Protein AF-B9RR71-F1 (afdb_monomer_lite)

Foldseek 3Di:
DDFDFDQDFDDDPPDGQRQRFTFPWDFDDPDPDTDTDGAETERDEPLVVVVPPDPVSVVVLVVSVVVVVVVVPVHAYEYEPDLCRDPPHWYEYEDCACLVPDINDPPHDYAYEENQQWAFAFVPDDDTHDDPVSSLQRCLSNVDHHDYVVLAQAAQDDDPGDDPRTGDRARQSNHVAGNVGDDDDDDDDDDDDDHDPDPPAWD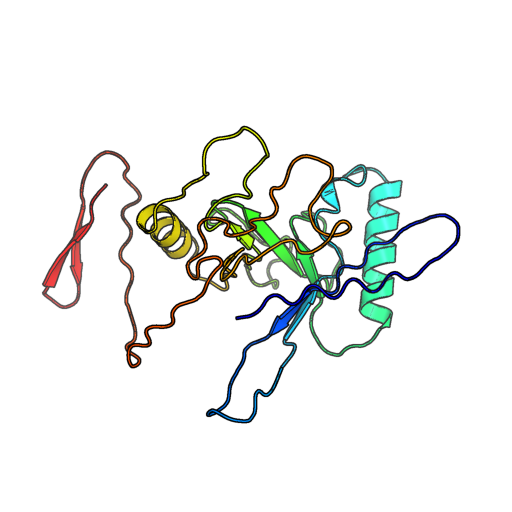WDADPNDIDIHGD

InterPro domains:
  IPR001944 Glycoside hydrolase, family 35 [PR00742] (111-126)
  IPR001944 Glycoside hydrolase, family 35 [PR00742] (165-181)
  IPR001944 Glycoside hydrolase, family 35 [PTHR23421] (55-214)
  IPR017853 Glycoside hydrolase superfamily [SSF51445] (52-180)
  IPR031330 Glycoside hydrolase 35, catalytic domain [PF01301] (56-183)

Organism: Ricinus communis (NCBI:txid3988)

Sequence (216 aa):
MLLEHMCSGMHTNHLVVNMILVAISILSGSSRQFNLKVYMLFFALDLMLVPNGTTAGKAYLDWCSDMAESLDIGVPWIICQQRDAPQPMINTCYGWYCDQFTPNTANSPKKWTENWTGWFKSWGDKDPHRTAEGVAFAVARFFQFQNCYMYHGGTNFGRTAGGPYSTTTSHDYDAPLDEHVTIHATEKESSCFFGNINETSDAVIEFRGAKYKIPA

Structure (mmCIF, N/CA/C/O backbone):
data_AF-B9RR71-F1
#
_entry.id   AF-B9RR71-F1
#
loop_
_atom_site.group_PDB
_atom_site.id
_atom_site.type_symbol
_atom_site.label_atom_id
_atom_site.label_alt_id
_atom_site.label_comp_id
_atom_site.label_asym_id
_atom_site.label_entity_id
_atom_site.label_seq_id
_atom_site.pdbx_PDB_ins_code
_atom_site.Cartn_x
_atom_site.Cartn_y
_atom_site.Cartn_z
_atom_site.occupancy
_atom_site.B_iso_or_equiv
_atom_site.auth_seq_id
_atom_site.auth_comp_id
_atom_site.auth_asym_id
_atom_site.auth_atom_id
_atom_site.pdbx_PDB_model_num
ATOM 1 N N . MET A 1 1 ? -7.475 -10.824 2.900 1.00 35.06 1 MET A N 1
ATOM 2 C CA . MET A 1 1 ? -6.460 -10.726 1.830 1.00 35.06 1 MET A CA 1
ATOM 3 C C . MET A 1 1 ? -5.131 -10.706 2.554 1.00 35.06 1 MET A C 1
ATOM 5 O O . MET A 1 1 ? -5.021 -9.938 3.498 1.00 35.06 1 MET A O 1
ATOM 9 N N . LEU A 1 2 ? -4.224 -11.629 2.247 1.00 28.53 2 LEU A N 1
ATOM 10 C CA . LEU A 1 2 ? -2.932 -11.732 2.930 1.00 28.53 2 LEU A CA 1
ATOM 11 C C . LEU A 1 2 ? -1.856 -11.218 1.979 1.00 28.53 2 LEU A C 1
ATOM 13 O O . LEU A 1 2 ? -1.801 -11.645 0.826 1.00 28.53 2 LEU A O 1
ATOM 17 N N . LEU A 1 3 ? -1.062 -10.274 2.474 1.00 32.22 3 LEU A N 1
ATOM 18 C CA . LEU A 1 3 ? 0.170 -9.833 1.847 1.00 32.22 3 LEU A CA 1
ATOM 19 C C . LEU A 1 3 ? 1.268 -10.768 2.365 1.00 32.22 3 LEU A C 1
ATOM 21 O O . LEU A 1 3 ? 1.693 -10.643 3.509 1.00 32.22 3 LEU A O 1
ATOM 25 N N . GLU A 1 4 ? 1.674 -11.754 1.572 1.00 26.83 4 GLU A N 1
ATOM 26 C CA . GLU A 1 4 ? 2.836 -12.574 1.922 1.00 26.83 4 GLU A CA 1
ATOM 27 C C . GLU A 1 4 ? 4.087 -11.915 1.333 1.00 26.83 4 GLU A C 1
ATOM 29 O O . GLU A 1 4 ? 4.236 -11.810 0.114 1.00 26.83 4 GLU A O 1
ATOM 34 N N . HIS A 1 5 ? 4.975 -11.435 2.206 1.00 31.69 5 HIS A N 1
ATOM 35 C CA . HIS A 1 5 ? 6.305 -10.975 1.821 1.00 31.69 5 HIS A CA 1
ATOM 36 C C . HIS A 1 5 ? 7.190 -12.192 1.524 1.00 31.69 5 HIS A C 1
ATOM 38 O O . HIS A 1 5 ? 7.751 -12.791 2.441 1.00 31.69 5 HIS A O 1
ATOM 44 N N . MET A 1 6 ? 7.355 -12.552 0.251 1.00 24.14 6 MET A N 1
ATOM 45 C CA . MET A 1 6 ? 8.429 -13.456 -0.159 1.00 24.14 6 MET A CA 1
ATOM 46 C C . MET A 1 6 ? 9.638 -12.624 -0.599 1.00 24.14 6 MET A C 1
ATOM 48 O O . MET A 1 6 ? 9.721 -12.156 -1.732 1.00 24.14 6 MET A O 1
ATOM 52 N N . CYS A 1 7 ? 10.598 -12.422 0.306 1.00 25.30 7 CYS A N 1
ATOM 53 C CA . CYS A 1 7 ? 11.926 -11.941 -0.075 1.00 25.30 7 CYS A CA 1
ATOM 54 C C . CYS A 1 7 ? 12.719 -13.111 -0.672 1.00 25.30 7 CYS A C 1
ATOM 56 O O . CYS A 1 7 ? 13.308 -13.895 0.071 1.00 25.30 7 CYS A O 1
ATOM 58 N N . SER A 1 8 ? 12.763 -13.242 -2.001 1.00 25.25 8 SER A N 1
ATOM 59 C CA . SER A 1 8 ? 13.776 -14.079 -2.654 1.00 25.25 8 SER A CA 1
ATOM 60 C C . SER A 1 8 ? 14.952 -13.199 -3.069 1.00 25.25 8 SER A C 1
ATOM 62 O O . SER A 1 8 ? 14.865 -12.444 -4.035 1.00 25.25 8 SER A O 1
ATOM 64 N N . GLY A 1 9 ? 16.059 -13.274 -2.332 1.00 23.75 9 GLY A N 1
ATOM 65 C CA . GLY A 1 9 ? 17.297 -12.609 -2.729 1.00 23.75 9 GLY A CA 1
ATOM 66 C C . GLY A 1 9 ? 17.958 -13.352 -3.890 1.00 23.75 9 GLY A C 1
ATOM 67 O O . GLY A 1 9 ? 18.439 -14.468 -3.708 1.00 23.75 9 GLY A O 1
ATOM 68 N N . MET A 1 10 ? 18.024 -12.739 -5.074 1.00 24.88 10 MET A N 1
ATOM 69 C CA . MET A 1 10 ? 18.980 -13.144 -6.109 1.00 24.88 10 MET A CA 1
ATOM 70 C C . MET A 1 10 ? 20.265 -12.335 -5.922 1.00 24.88 10 MET A C 1
ATOM 72 O O . MET A 1 10 ? 20.305 -11.131 -6.162 1.00 24.88 10 MET A O 1
ATOM 76 N N . HIS A 1 11 ? 21.329 -12.999 -5.470 1.00 24.66 11 HIS A N 1
ATOM 77 C CA . HIS A 1 11 ? 22.644 -12.381 -5.338 1.00 24.66 11 HIS A CA 1
ATOM 78 C C . HIS A 1 11 ? 23.341 -12.315 -6.702 1.00 24.66 11 HIS A C 1
ATOM 80 O O . HIS A 1 11 ? 23.722 -13.341 -7.260 1.00 24.66 11 HIS A O 1
ATOM 86 N N . THR A 1 12 ? 23.575 -11.104 -7.212 1.00 28.17 12 THR A N 1
ATOM 87 C CA . THR A 1 12 ? 24.625 -10.849 -8.208 1.00 28.17 12 THR A CA 1
ATOM 88 C C . THR A 1 12 ? 25.557 -9.758 -7.682 1.00 28.17 12 THR A C 1
ATOM 90 O O . THR A 1 12 ? 25.137 -8.861 -6.953 1.00 28.17 12 THR A O 1
ATOM 93 N N . ASN A 1 13 ? 26.851 -9.886 -7.985 1.00 29.42 13 ASN A N 1
ATOM 94 C CA . ASN A 1 13 ? 27.972 -9.353 -7.197 1.00 29.42 13 ASN A CA 1
ATOM 95 C C . ASN A 1 13 ? 28.039 -7.830 -6.962 1.00 29.42 13 ASN A C 1
ATOM 97 O O . ASN A 1 13 ? 28.932 -7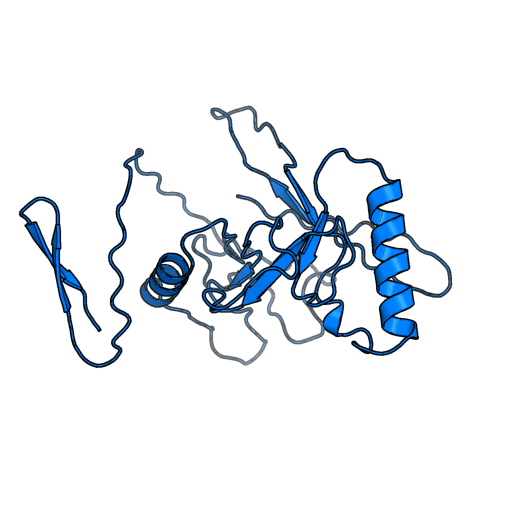.408 -6.236 1.00 29.42 13 ASN A O 1
ATOM 101 N N . HIS A 1 14 ? 27.135 -7.003 -7.495 1.00 26.92 14 HIS A N 1
ATOM 102 C CA . HIS A 1 14 ? 27.185 -5.547 -7.290 1.00 26.92 14 HIS A CA 1
ATOM 103 C C . HIS A 1 14 ? 25.824 -4.841 -7.155 1.00 26.92 14 HIS A C 1
ATOM 105 O O . HIS A 1 14 ? 25.800 -3.615 -7.083 1.00 26.92 14 HIS A O 1
ATOM 111 N N . LEU A 1 15 ? 24.701 -5.565 -7.063 1.00 28.12 15 LEU A N 1
ATOM 112 C CA . LEU A 1 15 ? 23.383 -4.957 -6.855 1.00 28.12 15 LEU A CA 1
ATOM 113 C C . LEU A 1 15 ? 22.492 -5.903 -6.040 1.00 28.12 15 LEU A C 1
ATOM 115 O O . LEU A 1 15 ? 22.192 -7.012 -6.479 1.00 28.12 15 LEU A O 1
ATOM 119 N N . VAL A 1 16 ? 22.056 -5.477 -4.852 1.00 30.88 16 VAL A N 1
ATOM 120 C CA . VAL A 1 16 ? 20.964 -6.161 -4.146 1.00 30.88 16 VAL A CA 1
ATOM 121 C C . VAL A 1 16 ? 19.667 -5.654 -4.763 1.00 30.88 16 VAL A C 1
ATOM 123 O O . VAL A 1 16 ? 19.124 -4.637 -4.337 1.00 30.88 16 VAL A O 1
ATOM 126 N N . VAL A 1 17 ? 19.180 -6.339 -5.797 1.00 33.06 17 VAL A N 1
ATOM 127 C CA . VAL A 1 17 ? 17.782 -6.192 -6.207 1.00 33.06 17 VAL A CA 1
ATOM 128 C C . VAL A 1 17 ? 16.971 -6.941 -5.157 1.00 33.06 17 VAL A C 1
ATOM 130 O O . VAL A 1 17 ? 16.833 -8.162 -5.219 1.00 33.06 17 VAL A O 1
ATOM 133 N N . ASN A 1 18 ? 16.483 -6.223 -4.144 1.00 33.19 18 ASN A N 1
ATOM 134 C CA . ASN A 1 18 ? 15.443 -6.750 -3.265 1.00 33.19 18 ASN A CA 1
ATOM 135 C C . ASN A 1 18 ? 14.154 -6.818 -4.085 1.00 33.19 18 ASN A C 1
ATOM 137 O O . ASN A 1 18 ? 13.324 -5.913 -4.050 1.00 33.19 18 ASN A O 1
ATOM 141 N N . MET A 1 19 ? 14.026 -7.883 -4.870 1.00 35.50 19 MET A N 1
ATOM 142 C CA . MET A 1 19 ? 12.783 -8.236 -5.526 1.00 35.50 19 MET A CA 1
ATOM 143 C C . MET A 1 19 ? 11.868 -8.774 -4.426 1.00 35.50 19 MET A C 1
ATOM 145 O O . MET A 1 19 ? 11.943 -9.938 -4.030 1.00 35.50 19 MET A O 1
ATOM 149 N N . ILE A 1 20 ? 11.087 -7.876 -3.825 1.00 40.19 20 ILE A N 1
ATOM 150 C CA . ILE A 1 20 ? 10.073 -8.268 -2.853 1.00 40.19 20 ILE A CA 1
ATOM 151 C C . ILE A 1 20 ? 8.906 -8.791 -3.679 1.00 40.19 20 ILE A C 1
ATOM 153 O O . ILE A 1 20 ? 8.089 -8.017 -4.180 1.00 40.19 20 ILE A O 1
ATOM 157 N N . LEU A 1 21 ? 8.852 -10.111 -3.842 1.00 39.09 21 LEU A N 1
ATOM 158 C CA . LEU A 1 21 ? 7.741 -10.761 -4.507 1.00 39.09 21 LEU A CA 1
ATOM 159 C C . LEU A 1 21 ? 6.560 -10.744 -3.541 1.00 39.09 21 LEU A C 1
ATOM 161 O O . LEU A 1 21 ? 6.395 -11.620 -2.693 1.00 39.09 21 LEU A O 1
ATOM 165 N N . VAL A 1 22 ? 5.758 -9.693 -3.642 1.00 49.72 22 VAL A N 1
ATOM 166 C CA . VAL A 1 22 ? 4.507 -9.594 -2.907 1.00 49.72 22 VAL A CA 1
ATOM 167 C C . VAL A 1 22 ? 3.396 -10.112 -3.810 1.00 49.72 22 VAL A C 1
ATOM 169 O O . VAL A 1 22 ? 3.121 -9.545 -4.868 1.00 49.72 22 VAL A O 1
ATOM 172 N N . ALA A 1 23 ? 2.772 -11.218 -3.415 1.00 50.12 23 ALA A N 1
ATOM 173 C CA . ALA A 1 23 ? 1.634 -11.776 -4.130 1.00 50.12 23 ALA A CA 1
ATOM 174 C C . ALA A 1 23 ? 0.334 -11.210 -3.556 1.00 50.12 23 ALA A C 1
ATOM 176 O O . ALA A 1 23 ? 0.019 -11.416 -2.383 1.00 50.12 23 ALA A O 1
ATOM 177 N N . ILE A 1 24 ? -0.470 -10.549 -4.390 1.00 55.12 24 ILE A N 1
ATOM 178 C CA . ILE A 1 24 ? -1.849 -10.225 -4.009 1.00 55.12 24 ILE A CA 1
ATOM 179 C C . ILE A 1 24 ? -2.683 -11.486 -4.210 1.00 55.12 24 ILE A C 1
ATOM 181 O O . ILE A 1 24 ? -2.978 -11.877 -5.346 1.00 55.12 24 ILE A O 1
ATOM 185 N N . SER A 1 25 ? -3.063 -12.106 -3.092 1.00 50.22 25 SER A N 1
ATOM 186 C CA . SER A 1 25 ? -3.798 -13.367 -3.086 1.00 50.22 25 SER A CA 1
ATOM 187 C C . SER A 1 25 ? -5.163 -13.245 -2.413 1.00 50.22 25 SER A C 1
ATOM 189 O O . SER A 1 25 ? -5.310 -12.680 -1.324 1.00 50.22 25 SER A O 1
ATOM 191 N N . ILE A 1 26 ? -6.186 -13.815 -3.053 1.00 52.75 26 ILE A N 1
ATOM 192 C CA . ILE A 1 26 ? -7.522 -13.957 -2.463 1.00 52.75 26 ILE A CA 1
ATOM 193 C C . ILE A 1 26 ? -7.657 -15.384 -1.948 1.00 52.75 26 ILE A C 1
ATOM 195 O O . ILE A 1 26 ? -7.650 -16.338 -2.724 1.00 52.75 26 ILE A O 1
ATOM 199 N N . LEU A 1 27 ? -7.820 -15.520 -0.634 1.00 47.66 27 LEU A N 1
ATOM 200 C CA . LEU A 1 27 ? -8.179 -16.792 -0.023 1.00 47.66 27 LEU A CA 1
ATOM 201 C C . LEU A 1 27 ? -9.658 -17.074 -0.298 1.00 47.66 27 LEU A C 1
ATOM 203 O O . LEU A 1 27 ? -10.531 -16.290 0.075 1.00 47.66 27 LEU A O 1
ATOM 207 N N . SER A 1 28 ? -9.939 -18.201 -0.947 1.00 43.25 28 SER A N 1
ATOM 208 C CA . SER A 1 28 ? -11.295 -18.728 -1.108 1.00 43.25 28 SER A CA 1
ATOM 209 C C . SER A 1 28 ? -11.307 -20.224 -0.786 1.00 43.25 28 SER A C 1
ATOM 211 O O . SER A 1 28 ? -10.442 -20.969 -1.251 1.00 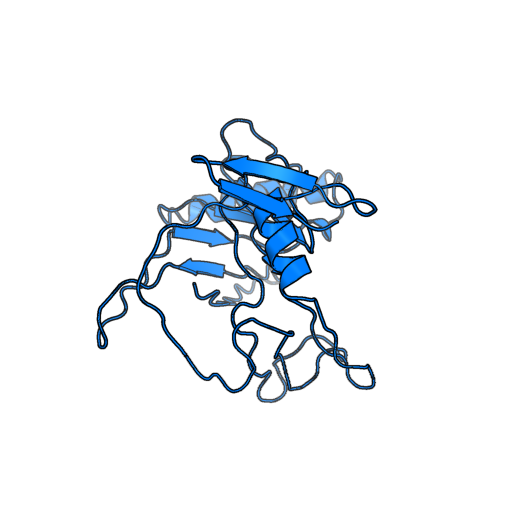43.25 28 SER A O 1
ATOM 213 N N . GLY A 1 29 ? -12.255 -20.656 0.049 1.00 43.12 29 GLY A N 1
ATOM 214 C CA . GLY A 1 29 ? -12.391 -22.054 0.469 1.00 43.12 29 GLY A CA 1
ATOM 215 C C . GLY A 1 29 ? -13.115 -22.216 1.808 1.00 43.12 29 GLY A C 1
ATOM 216 O O . GLY A 1 29 ? -13.154 -21.293 2.620 1.00 43.12 29 GLY A O 1
ATOM 217 N N . SER A 1 30 ? -13.712 -23.389 2.033 1.00 46.84 30 SER A N 1
ATOM 218 C CA . SER A 1 30 ? -14.325 -23.771 3.310 1.00 46.84 30 SER A CA 1
ATOM 219 C C . SER A 1 30 ? -13.317 -24.506 4.194 1.00 46.84 30 SER A C 1
ATOM 221 O O . SER A 1 30 ? -12.739 -25.491 3.741 1.00 46.84 30 SER A O 1
ATOM 223 N N . SER A 1 31 ? -13.149 -24.010 5.426 1.00 48.56 31 SER A N 1
ATOM 224 C CA . SER A 1 31 ? -12.565 -24.558 6.674 1.00 48.56 31 SER A CA 1
ATOM 225 C C . SER A 1 31 ? -11.365 -25.531 6.687 1.00 48.56 31 SER A C 1
ATOM 227 O O . SER A 1 31 ? -10.786 -25.684 7.760 1.00 48.56 31 SER A O 1
ATOM 229 N N . ARG A 1 32 ? -10.934 -26.178 5.593 1.00 41.53 32 ARG A N 1
ATOM 230 C CA . ARG A 1 32 ? -9.792 -27.121 5.572 1.00 41.53 32 ARG A CA 1
ATOM 231 C C . ARG A 1 32 ? -8.955 -27.145 4.281 1.00 41.53 32 ARG A C 1
ATOM 233 O O . ARG A 1 32 ? -7.982 -27.888 4.229 1.00 41.53 32 ARG A O 1
ATOM 240 N N . GLN A 1 33 ? -9.279 -26.341 3.267 1.00 39.03 33 GLN A N 1
ATOM 241 C CA . GLN A 1 33 ? -8.428 -26.138 2.086 1.00 39.03 33 GLN A CA 1
ATOM 242 C C . GLN A 1 33 ? -8.433 -24.663 1.690 1.00 39.03 33 GLN A C 1
ATOM 244 O O . GLN A 1 33 ? -9.473 -24.111 1.329 1.00 39.03 33 GLN A O 1
ATOM 249 N N . PHE A 1 34 ? -7.262 -24.035 1.754 1.00 48.84 34 PHE A N 1
ATOM 250 C CA . PHE A 1 34 ? -7.041 -22.699 1.223 1.00 48.84 34 PHE A CA 1
ATOM 251 C C . PHE A 1 34 ? -6.448 -22.836 -0.176 1.00 48.84 34 PHE A C 1
ATOM 253 O O . PHE A 1 34 ? -5.332 -23.325 -0.330 1.00 48.84 34 PHE A O 1
ATOM 260 N N . ASN A 1 35 ? -7.191 -22.419 -1.200 1.00 48.47 35 ASN A N 1
ATOM 261 C CA . ASN A 1 35 ? -6.620 -22.263 -2.532 1.00 48.47 35 ASN A CA 1
ATOM 262 C C . ASN A 1 35 ? -5.991 -20.873 -2.616 1.00 48.47 35 ASN A C 1
ATOM 264 O O . ASN A 1 35 ? -6.710 -19.872 -2.675 1.00 48.47 35 ASN A O 1
ATOM 268 N N . LEU A 1 36 ? -4.659 -20.814 -2.605 1.00 56.41 36 LEU A N 1
ATOM 269 C CA . LEU A 1 36 ? -3.927 -19.588 -2.891 1.00 56.41 36 LEU A CA 1
ATOM 270 C C . LEU A 1 36 ? -3.967 -19.348 -4.402 1.00 56.41 36 LEU A C 1
ATOM 272 O O . LEU A 1 36 ? -3.503 -20.175 -5.186 1.00 56.41 36 LEU A O 1
ATOM 276 N N . LYS A 1 37 ? -4.545 -18.223 -4.817 1.00 67.94 37 LYS A N 1
ATOM 277 C CA . LYS A 1 37 ? -4.465 -17.743 -6.197 1.00 67.94 37 LYS A CA 1
ATOM 278 C C . LYS A 1 37 ? -3.704 -16.433 -6.208 1.00 67.94 37 LYS A C 1
ATOM 280 O O . LYS A 1 37 ? -4.155 -15.475 -5.586 1.00 67.94 37 LYS A O 1
ATOM 285 N N . VAL A 1 38 ? -2.588 -16.412 -6.928 1.00 70.75 38 VAL A N 1
ATOM 286 C CA . VAL A 1 38 ? -1.811 -15.202 -7.195 1.00 70.75 38 VAL A CA 1
ATOM 287 C C . VAL A 1 38 ? -2.455 -14.484 -8.373 1.00 70.75 38 VAL A C 1
ATOM 289 O O . VAL A 1 38 ? -2.637 -15.081 -9.431 1.00 70.75 38 VAL A O 1
ATOM 292 N N . TYR A 1 39 ? -2.833 -13.220 -8.183 1.00 76.88 39 TYR A N 1
ATOM 293 C CA . TYR A 1 39 ? -3.468 -12.418 -9.236 1.00 76.88 39 TYR A CA 1
ATOM 294 C C . TYR A 1 39 ? -2.537 -11.373 -9.840 1.00 76.88 39 TYR A C 1
ATOM 296 O O . TYR A 1 39 ? -2.763 -10.954 -10.971 1.00 76.88 39 TYR A O 1
ATOM 304 N N . MET A 1 40 ? -1.543 -10.919 -9.077 1.00 81.06 40 MET A N 1
ATOM 305 C CA . MET A 1 40 ? -0.567 -9.901 -9.461 1.00 81.06 40 MET A CA 1
ATOM 306 C C . MET A 1 40 ? 0.700 -10.074 -8.631 1.00 81.06 40 MET A C 1
ATOM 308 O O . MET A 1 40 ? 0.625 -10.553 -7.492 1.00 81.06 40 MET A O 1
ATOM 312 N N . LEU A 1 41 ? 1.822 -9.615 -9.177 1.00 80.75 41 LEU A N 1
ATOM 313 C CA . LEU A 1 41 ? 3.120 -9.635 -8.512 1.00 80.75 41 LEU A CA 1
ATOM 314 C C . LEU A 1 41 ? 3.721 -8.236 -8.437 1.00 80.75 41 LEU A C 1
ATOM 316 O O . LEU A 1 41 ? 3.682 -7.478 -9.406 1.00 80.75 41 LEU A O 1
ATOM 320 N N . PHE A 1 42 ? 4.294 -7.898 -7.286 1.00 74.06 42 PHE A N 1
ATOM 321 C CA . PHE A 1 42 ? 5.149 -6.723 -7.179 1.00 74.06 42 PHE A CA 1
ATOM 322 C C . PHE A 1 42 ? 6.536 -7.047 -7.700 1.00 74.06 42 PHE A C 1
ATOM 324 O O . PHE A 1 42 ? 7.144 -8.040 -7.302 1.00 74.06 42 PHE A O 1
ATOM 331 N N . PHE A 1 43 ? 7.038 -6.176 -8.566 1.00 65.44 43 PHE A N 1
ATOM 332 C CA . PHE A 1 43 ? 8.424 -6.249 -8.996 1.00 65.44 43 PHE A CA 1
ATOM 333 C C . PHE A 1 43 ? 9.358 -5.562 -7.985 1.00 65.44 43 PHE A C 1
ATOM 335 O O . PHE A 1 43 ? 10.414 -6.091 -7.641 1.00 65.44 43 PHE A O 1
ATOM 342 N N . ALA A 1 44 ? 8.959 -4.395 -7.470 1.00 62.75 44 ALA A N 1
ATOM 343 C CA . ALA A 1 44 ? 9.735 -3.637 -6.497 1.00 62.75 44 ALA A CA 1
ATOM 344 C C . ALA A 1 44 ? 8.870 -2.635 -5.721 1.00 62.75 44 ALA A C 1
ATOM 346 O O . ALA A 1 44 ? 7.841 -2.157 -6.214 1.00 62.75 44 ALA A O 1
ATOM 347 N N . LEU A 1 45 ? 9.332 -2.308 -4.515 1.00 60.97 45 LEU A N 1
ATOM 348 C CA . LEU A 1 45 ? 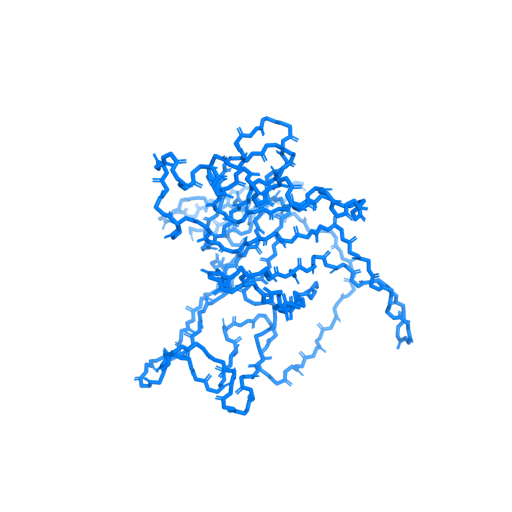8.775 -1.266 -3.662 1.00 60.97 45 LEU A CA 1
ATOM 349 C C . LEU A 1 45 ? 9.620 0.003 -3.803 1.00 60.97 45 LEU A C 1
ATOM 351 O O . LEU A 1 45 ? 10.847 -0.079 -3.783 1.00 60.97 45 LEU A O 1
ATOM 355 N N . ASP A 1 46 ? 8.972 1.156 -3.944 1.00 58.50 46 ASP A N 1
ATOM 356 C CA . ASP A 1 46 ? 9.584 2.480 -3.786 1.00 58.50 46 ASP A CA 1
ATOM 357 C C . ASP A 1 46 ? 10.874 2.716 -4.583 1.00 58.50 46 ASP A C 1
ATOM 359 O O . ASP A 1 46 ? 11.820 3.360 -4.122 1.00 58.50 46 ASP A O 1
ATOM 363 N N . LEU A 1 47 ? 10.895 2.272 -5.844 1.00 59.00 47 LEU A N 1
ATOM 364 C CA . LEU A 1 47 ? 11.980 2.596 -6.777 1.00 59.00 47 LEU A CA 1
ATOM 365 C C . LEU A 1 47 ? 12.128 4.106 -7.029 1.00 59.00 47 LEU A C 1
ATOM 367 O O . LEU A 1 47 ? 13.141 4.521 -7.583 1.00 59.00 47 LEU A O 1
ATOM 371 N N . MET A 1 48 ? 11.209 4.940 -6.524 1.00 50.53 48 MET A N 1
ATOM 372 C CA . MET A 1 48 ? 11.407 6.386 -6.398 1.00 50.53 48 MET A CA 1
ATOM 373 C C . MET A 1 48 ? 12.676 6.796 -5.633 1.00 50.53 48 MET A C 1
ATOM 375 O O . MET A 1 48 ? 13.110 7.940 -5.768 1.00 50.53 48 MET A O 1
ATOM 379 N N . LEU A 1 49 ? 13.262 5.897 -4.831 1.00 51.12 49 LEU A N 1
ATOM 380 C CA . LEU A 1 49 ? 14.540 6.112 -4.143 1.00 51.12 49 LEU A CA 1
ATOM 381 C C . LEU A 1 49 ? 15.763 5.934 -5.060 1.00 51.12 49 LEU A C 1
ATOM 383 O O . LEU A 1 49 ? 16.848 6.425 -4.740 1.00 51.12 49 LEU A O 1
ATOM 387 N N . VAL A 1 50 ? 15.609 5.271 -6.210 1.00 58.19 50 VAL A N 1
ATOM 388 C CA . VAL A 1 50 ? 16.574 5.365 -7.317 1.00 58.19 50 VAL A CA 1
ATOM 389 C C . VAL A 1 50 ? 16.485 6.797 -7.842 1.00 58.19 50 VAL A C 1
ATOM 391 O O . VAL A 1 50 ? 15.375 7.318 -7.890 1.00 58.19 50 VAL A O 1
ATOM 394 N N . PRO A 1 51 ? 17.592 7.471 -8.215 1.00 57.41 51 PRO A N 1
ATOM 395 C CA . PRO A 1 51 ? 17.565 8.857 -8.684 1.00 57.41 51 PRO A CA 1
ATOM 396 C C . PRO A 1 51 ? 16.613 9.032 -9.877 1.00 57.41 51 PRO A C 1
ATOM 398 O O . PRO A 1 51 ? 16.972 8.855 -11.048 1.00 57.41 51 PRO A O 1
ATOM 401 N N . ASN A 1 52 ? 15.370 9.354 -9.532 1.00 55.78 52 ASN A N 1
ATOM 402 C CA . ASN A 1 52 ? 14.223 9.366 -10.414 1.00 55.78 52 ASN A CA 1
ATOM 403 C C . ASN A 1 52 ? 14.404 10.494 -11.430 1.00 55.78 52 ASN A C 1
ATOM 405 O O . ASN A 1 52 ? 14.854 11.589 -11.088 1.00 55.78 52 ASN A O 1
ATOM 409 N N . GLY A 1 53 ? 14.087 10.221 -12.695 1.00 63.50 53 GLY A N 1
ATOM 410 C CA . GLY A 1 53 ? 14.266 11.188 -13.781 1.00 63.50 53 GLY A CA 1
ATOM 411 C C . GLY A 1 53 ? 15.703 11.333 -14.300 1.00 63.50 53 GLY A C 1
ATOM 412 O O . GLY A 1 53 ? 15.940 12.162 -15.177 1.00 63.50 53 GLY A O 1
ATOM 413 N N . THR A 1 54 ? 16.660 10.531 -13.817 1.00 77.38 54 THR A N 1
ATOM 414 C CA . THR A 1 54 ? 17.981 10.409 -14.458 1.00 77.38 54 THR A CA 1
ATOM 415 C C . THR A 1 54 ? 17.968 9.345 -15.554 1.00 77.38 54 THR A C 1
ATOM 417 O O . THR A 1 54 ? 17.227 8.365 -15.474 1.00 77.38 54 THR A O 1
ATOM 420 N N . THR A 1 55 ? 18.837 9.483 -16.559 1.00 82.56 55 THR A N 1
ATOM 421 C CA . THR A 1 55 ? 18.996 8.476 -17.625 1.00 82.56 55 THR A CA 1
ATOM 422 C C . THR A 1 55 ? 19.353 7.098 -17.065 1.00 82.56 55 THR A C 1
ATOM 424 O O . THR A 1 55 ? 18.837 6.091 -17.537 1.00 82.56 55 THR A O 1
ATOM 427 N N . ALA A 1 56 ? 20.200 7.050 -16.032 1.00 82.75 56 ALA A N 1
ATOM 428 C CA . ALA A 1 56 ? 20.592 5.803 -15.381 1.00 82.75 56 ALA A CA 1
ATOM 429 C C . ALA A 1 56 ? 19.428 5.167 -14.603 1.00 82.75 56 ALA A C 1
ATOM 431 O O . ALA A 1 56 ? 19.211 3.965 -14.716 1.00 82.75 56 ALA A O 1
ATOM 432 N N . GLY A 1 57 ? 18.651 5.970 -13.866 1.00 80.31 57 GLY A N 1
ATOM 433 C CA . GLY A 1 57 ? 17.454 5.494 -13.170 1.00 80.31 57 GLY A CA 1
ATOM 434 C C . GLY A 1 57 ? 16.412 4.943 -14.141 1.00 80.31 57 GLY A C 1
ATOM 435 O O . GLY A 1 57 ? 15.885 3.859 -13.918 1.00 80.31 57 GLY A O 1
ATOM 436 N N . LYS A 1 58 ? 16.192 5.627 -15.270 1.00 82.38 58 LYS A N 1
ATOM 437 C CA . LYS A 1 58 ? 15.286 5.148 -16.317 1.00 82.38 58 LYS A CA 1
ATOM 438 C C . LYS A 1 58 ? 15.759 3.836 -16.947 1.00 82.38 58 LYS A C 1
ATOM 440 O O . LYS A 1 58 ? 14.975 2.902 -17.034 1.00 82.38 58 LYS A O 1
ATOM 445 N N . ALA A 1 59 ? 17.037 3.738 -17.315 1.00 85.56 59 ALA A N 1
ATOM 446 C CA . ALA A 1 59 ? 17.601 2.504 -17.863 1.00 85.56 59 ALA A CA 1
ATOM 447 C C . ALA A 1 59 ? 17.494 1.331 -16.876 1.00 85.56 59 ALA A C 1
ATOM 449 O O . ALA A 1 59 ? 17.243 0.200 -17.283 1.00 85.56 59 ALA A O 1
ATOM 450 N N . TYR A 1 60 ? 17.650 1.603 -15.579 1.00 82.81 60 TYR A N 1
ATOM 451 C CA . TYR A 1 60 ? 17.448 0.603 -14.539 1.00 82.81 60 TYR A CA 1
ATOM 452 C C . TYR A 1 60 ? 15.982 0.170 -14.428 1.00 82.81 60 TYR A C 1
ATOM 454 O O . TYR A 1 60 ? 15.721 -1.025 -14.360 1.00 82.81 60 TYR A O 1
ATOM 462 N N . LEU A 1 61 ? 15.027 1.107 -14.457 1.00 82.75 61 LEU A N 1
ATOM 463 C CA . LEU A 1 61 ? 13.590 0.802 -14.452 1.00 82.75 61 LEU A CA 1
ATOM 464 C C . LEU A 1 61 ? 13.163 -0.028 -15.667 1.00 82.75 61 LEU A C 1
ATOM 466 O O . LEU A 1 61 ? 12.417 -0.992 -15.505 1.00 82.75 61 LEU A O 1
ATOM 470 N N . ASP A 1 62 ? 13.654 0.325 -16.855 1.00 86.50 62 ASP A N 1
ATOM 471 C CA . ASP A 1 62 ? 13.364 -0.404 -18.091 1.00 86.50 62 ASP A CA 1
ATOM 472 C C . ASP A 1 62 ? 13.946 -1.831 -18.013 1.00 86.50 62 ASP A C 1
ATOM 474 O O . ASP A 1 62 ? 13.216 -2.801 -18.198 1.00 86.50 62 ASP A O 1
ATOM 478 N N . TRP A 1 63 ? 15.213 -1.984 -17.601 1.00 86.31 63 TRP A N 1
ATOM 479 C CA . TRP A 1 63 ? 15.842 -3.300 -17.397 1.00 86.31 63 TRP A CA 1
ATOM 480 C C . TRP A 1 63 ? 15.093 -4.168 -16.376 1.00 86.31 63 TRP A C 1
ATOM 482 O O . TRP A 1 63 ? 14.893 -5.364 -16.580 1.00 86.31 63 TRP A O 1
ATOM 492 N N . CYS A 1 64 ? 14.672 -3.558 -15.272 1.00 84.38 64 CYS A N 1
ATOM 493 C CA . CYS A 1 64 ? 13.878 -4.182 -14.224 1.00 84.38 64 CYS A CA 1
ATOM 494 C C . CYS A 1 64 ? 12.547 -4.728 -14.762 1.00 84.38 64 CYS A C 1
ATOM 496 O O . CYS A 1 64 ? 12.204 -5.884 -14.520 1.00 84.38 64 CYS A O 1
ATOM 498 N N . SER A 1 65 ? 11.824 -3.912 -15.529 1.00 86.12 65 SER A N 1
ATOM 499 C CA . SER A 1 65 ? 10.575 -4.309 -16.180 1.00 86.12 65 SER A CA 1
ATOM 500 C C . SER A 1 65 ? 10.781 -5.443 -17.179 1.00 86.12 65 SER A C 1
ATOM 502 O O . SER A 1 65 ? 10.033 -6.417 -17.151 1.00 86.12 65 SER A O 1
ATOM 504 N N . ASP A 1 66 ? 11.810 -5.353 -18.023 1.00 88.75 66 ASP A N 1
ATOM 505 C CA . ASP A 1 66 ? 12.137 -6.397 -18.999 1.00 88.75 66 ASP A CA 1
ATOM 506 C C . ASP A 1 66 ? 12.474 -7.722 -18.306 1.00 88.75 66 ASP A C 1
ATOM 508 O O . ASP A 1 66 ? 12.043 -8.792 -18.739 1.00 88.75 66 ASP A O 1
ATOM 512 N N . MET A 1 67 ? 13.204 -7.659 -17.189 1.00 88.25 67 MET A N 1
ATOM 513 C CA . MET A 1 67 ? 13.504 -8.832 -16.375 1.00 88.25 67 MET A CA 1
ATOM 514 C C . MET A 1 67 ? 12.227 -9.445 -15.786 1.00 88.25 67 MET A C 1
ATOM 516 O O . MET A 1 67 ? 12.042 -10.654 -15.915 1.00 88.25 67 MET A O 1
ATOM 520 N N . ALA A 1 68 ? 11.328 -8.636 -15.216 1.00 86.81 68 ALA A N 1
ATOM 521 C CA . ALA A 1 68 ? 10.048 -9.093 -14.666 1.00 86.81 68 ALA A CA 1
ATOM 522 C C . ALA A 1 68 ? 9.195 -9.823 -15.713 1.00 86.81 68 ALA A C 1
ATOM 524 O O . ALA A 1 68 ? 8.706 -10.929 -15.475 1.00 86.81 68 ALA A O 1
ATOM 525 N N . GLU A 1 69 ? 9.048 -9.215 -16.891 1.00 88.88 69 GLU A N 1
ATOM 526 C CA . GLU A 1 69 ? 8.274 -9.764 -18.004 1.00 88.88 69 GLU A CA 1
ATOM 527 C C . GLU A 1 69 ? 8.899 -11.049 -18.550 1.00 88.88 69 GLU A C 1
ATOM 529 O O . GLU A 1 69 ? 8.181 -12.000 -18.855 1.00 88.88 69 GLU A O 1
ATOM 534 N N . SER A 1 70 ? 10.233 -11.131 -18.600 1.00 89.56 70 SER A N 1
ATOM 535 C CA . SER A 1 70 ? 10.939 -12.322 -19.093 1.00 89.56 70 SER A CA 1
ATOM 536 C C . SER A 1 70 ? 10.683 -13.592 -18.274 1.00 89.56 70 SER A C 1
ATOM 538 O O . SER A 1 70 ? 10.939 -14.692 -18.763 1.00 89.56 70 SER A O 1
ATOM 540 N N . LEU A 1 71 ? 10.172 -13.457 -17.044 1.00 88.81 71 LEU A N 1
ATOM 541 C CA . LEU A 1 71 ? 9.808 -14.591 -16.196 1.00 88.81 71 LEU A CA 1
ATOM 542 C C . LEU A 1 71 ? 8.527 -15.306 -16.657 1.00 88.81 71 LEU A C 1
ATOM 544 O O . LEU A 1 71 ? 8.285 -16.418 -16.197 1.00 88.81 71 LEU A O 1
ATOM 548 N N . ASP A 1 72 ? 7.716 -14.685 -17.524 1.00 89.50 72 ASP A N 1
ATOM 549 C CA . ASP A 1 72 ? 6.502 -15.262 -18.128 1.00 89.50 72 ASP A CA 1
ATOM 550 C C . ASP A 1 72 ? 5.569 -15.956 -17.112 1.00 89.50 72 ASP A C 1
ATOM 552 O O . ASP A 1 72 ? 5.088 -17.074 -17.293 1.00 89.50 72 ASP A O 1
ATOM 556 N N . ILE A 1 73 ? 5.321 -15.285 -15.980 1.00 85.94 73 ILE A N 1
ATOM 557 C CA . ILE A 1 73 ? 4.533 -15.853 -14.871 1.00 85.94 73 ILE A CA 1
ATOM 558 C C . ILE A 1 73 ? 3.027 -15.931 -15.203 1.00 85.94 73 ILE A C 1
ATOM 560 O O . ILE A 1 73 ? 2.262 -16.609 -14.516 1.00 85.94 73 ILE A O 1
ATOM 564 N N . GLY A 1 74 ? 2.571 -15.238 -16.252 1.00 88.56 74 GLY A N 1
ATOM 565 C CA . GLY A 1 74 ? 1.173 -15.253 -16.697 1.00 88.56 74 GLY A CA 1
ATOM 566 C C . GLY A 1 74 ? 0.211 -14.400 -15.858 1.00 88.56 74 GLY A C 1
ATOM 567 O O . GLY A 1 74 ? -1.005 -14.509 -16.023 1.00 88.56 74 GLY A O 1
ATOM 568 N N . VAL A 1 75 ? 0.726 -13.541 -14.970 1.00 88.00 75 VAL A N 1
ATOM 569 C CA . VAL A 1 75 ? -0.057 -12.553 -14.205 1.00 88.00 75 VAL A CA 1
ATOM 570 C C . VAL A 1 75 ? 0.550 -11.154 -14.342 1.00 88.00 75 VAL A C 1
ATOM 572 O O . VAL A 1 75 ? 1.760 -11.046 -14.527 1.00 88.00 75 VAL A O 1
ATOM 575 N N . PRO A 1 76 ? -0.248 -10.074 -14.230 1.00 90.06 76 PRO A N 1
ATOM 576 C CA . PRO A 1 76 ? 0.274 -8.719 -14.349 1.00 90.06 76 PRO A CA 1
ATOM 577 C C . PRO A 1 76 ? 1.256 -8.362 -13.233 1.00 90.06 76 PRO A C 1
ATOM 579 O O . PRO A 1 76 ? 1.026 -8.664 -12.056 1.00 90.06 76 PRO A O 1
ATOM 582 N N . TRP A 1 77 ? 2.281 -7.605 -13.602 1.00 89.50 77 TRP A N 1
ATOM 583 C CA . TRP A 1 77 ? 3.203 -6.987 -12.664 1.00 89.50 77 TRP A CA 1
ATOM 584 C C . TRP A 1 77 ? 2.761 -5.572 -12.289 1.00 89.50 77 TRP A C 1
ATOM 586 O O . TRP A 1 77 ? 2.238 -4.806 -13.107 1.00 89.50 77 TRP A O 1
ATOM 596 N N . ILE A 1 78 ? 2.973 -5.225 -11.025 1.00 87.50 78 ILE A N 1
ATOM 597 C CA . ILE A 1 78 ? 2.683 -3.908 -10.464 1.00 87.50 78 ILE A CA 1
ATOM 598 C C . ILE A 1 78 ? 3.934 -3.297 -9.838 1.00 87.50 78 ILE A C 1
ATOM 600 O O . ILE A 1 78 ? 4.810 -3.996 -9.320 1.00 87.50 78 ILE A O 1
ATOM 604 N N . ILE A 1 79 ? 3.991 -1.969 -9.872 1.00 85.12 79 ILE A N 1
ATOM 605 C CA . ILE A 1 79 ? 5.057 -1.176 -9.265 1.00 85.12 79 ILE A CA 1
ATOM 606 C C . ILE A 1 79 ? 4.456 -0.013 -8.472 1.00 85.12 79 ILE A C 1
ATOM 608 O O . ILE A 1 79 ? 3.632 0.761 -8.971 1.00 85.12 79 ILE A O 1
ATOM 612 N N . CYS A 1 80 ? 4.857 0.088 -7.208 1.00 81.25 80 CYS A N 1
ATOM 613 C CA . CYS A 1 80 ? 4.299 1.059 -6.278 1.00 81.25 80 CYS A CA 1
ATOM 614 C C . CYS A 1 80 ? 4.944 2.431 -6.476 1.00 81.25 80 CYS A C 1
ATOM 616 O O . CYS A 1 80 ? 6.165 2.522 -6.569 1.00 81.25 80 CYS A O 1
ATOM 618 N N . GLN A 1 81 ? 4.128 3.490 -6.555 1.00 79.50 81 GLN A N 1
ATOM 619 C CA . GLN A 1 81 ? 4.585 4.872 -6.726 1.00 79.50 81 GLN A CA 1
ATOM 620 C C . GLN A 1 81 ? 5.652 5.028 -7.824 1.00 79.50 81 GLN A C 1
ATOM 622 O O . GLN A 1 81 ? 6.661 5.683 -7.635 1.00 79.50 81 GLN A O 1
ATOM 627 N N . GLN A 1 82 ? 5.436 4.495 -9.024 1.00 84.25 82 GLN A N 1
ATOM 628 C CA . GLN A 1 82 ? 6.315 4.800 -10.161 1.00 84.25 82 GLN A CA 1
ATOM 629 C C . GLN A 1 82 ? 5.530 5.559 -11.229 1.00 84.25 82 GLN A C 1
ATOM 631 O O . GLN A 1 82 ? 4.669 5.000 -11.906 1.00 84.25 82 GLN A O 1
ATOM 636 N N . ARG A 1 83 ? 5.772 6.869 -11.367 1.00 82.88 83 ARG A N 1
ATOM 637 C CA . ARG A 1 83 ? 5.010 7.714 -12.313 1.00 82.88 83 ARG A CA 1
ATOM 638 C C . ARG A 1 83 ? 5.288 7.361 -13.772 1.00 82.88 83 ARG A C 1
ATOM 640 O O . ARG A 1 83 ? 4.391 7.445 -14.599 1.00 82.88 83 ARG A O 1
ATOM 647 N N . ASP A 1 84 ? 6.508 6.963 -14.086 1.00 83.81 84 ASP A N 1
ATOM 648 C CA . ASP A 1 84 ? 6.986 6.623 -15.425 1.00 83.81 84 ASP A CA 1
ATOM 649 C C . ASP A 1 84 ? 7.178 5.112 -15.609 1.00 83.81 84 ASP A C 1
ATOM 651 O O . ASP A 1 84 ? 8.022 4.696 -16.398 1.00 83.81 84 ASP A O 1
ATOM 655 N N . ALA A 1 85 ? 6.383 4.298 -14.899 1.00 86.94 85 ALA A N 1
ATOM 656 C CA . ALA A 1 85 ? 6.417 2.845 -15.021 1.00 86.94 85 ALA A CA 1
ATOM 657 C C . ALA A 1 85 ? 6.339 2.404 -16.499 1.00 86.94 85 ALA A C 1
ATOM 659 O O . ALA A 1 85 ? 5.368 2.761 -17.185 1.00 86.94 85 ALA A O 1
ATOM 660 N N . PRO A 1 86 ? 7.335 1.652 -17.000 1.00 87.94 86 PRO A N 1
ATOM 661 C CA . PRO A 1 86 ? 7.323 1.141 -18.366 1.00 87.94 86 PRO A CA 1
ATOM 662 C C . PRO A 1 86 ? 6.172 0.151 -18.559 1.00 87.94 86 PRO A C 1
ATOM 664 O O . PRO A 1 86 ? 5.757 -0.538 -17.633 1.00 87.94 86 PRO A O 1
ATOM 667 N N . GLN A 1 87 ? 5.617 0.087 -19.766 1.00 88.62 87 GLN A N 1
ATOM 668 C CA . GLN A 1 87 ? 4.594 -0.913 -20.073 1.00 88.62 87 GLN A CA 1
ATOM 669 C C . GLN A 1 87 ? 5.238 -2.301 -20.238 1.00 88.62 87 GLN A C 1
ATOM 671 O O . GLN A 1 87 ? 6.347 -2.369 -20.764 1.00 88.62 87 GLN A O 1
ATOM 676 N N . PRO A 1 88 ? 4.555 -3.389 -19.834 1.00 89.75 88 PRO A N 1
ATOM 677 C CA . PRO A 1 88 ? 3.156 -3.455 -19.391 1.00 89.75 88 PRO A CA 1
ATOM 678 C C . PRO A 1 88 ? 2.961 -3.332 -17.867 1.00 89.75 88 PRO A C 1
ATOM 680 O O . PRO A 1 88 ? 1.879 -3.652 -17.370 1.00 89.75 88 PRO A O 1
ATOM 683 N N . MET A 1 89 ? 3.963 -2.854 -17.116 1.00 88.94 89 MET A N 1
ATOM 684 C CA . MET A 1 89 ? 3.836 -2.662 -15.667 1.00 88.94 89 MET A CA 1
ATOM 685 C C . MET A 1 89 ? 2.694 -1.697 -15.341 1.00 88.94 89 MET A C 1
ATOM 687 O O . MET A 1 89 ? 2.554 -0.626 -15.941 1.00 88.94 89 MET A O 1
ATOM 691 N N . ILE A 1 90 ? 1.906 -2.053 -14.330 1.00 90.38 90 ILE A N 1
ATOM 692 C CA . ILE A 1 90 ? 0.829 -1.206 -13.819 1.00 90.38 90 ILE A CA 1
ATOM 693 C C . ILE A 1 90 ? 1.364 -0.418 -12.626 1.00 90.38 90 ILE A C 1
ATOM 695 O O . ILE A 1 90 ? 1.713 -0.996 -11.593 1.00 90.38 90 ILE A O 1
ATOM 699 N N . ASN A 1 91 ? 1.393 0.908 -12.733 1.00 90.12 91 ASN A N 1
ATOM 700 C CA . ASN A 1 91 ? 1.740 1.739 -11.590 1.00 90.12 91 ASN A CA 1
ATOM 701 C C . ASN A 1 91 ? 0.583 1.835 -10.589 1.00 90.12 91 ASN A C 1
ATOM 703 O O . ASN A 1 91 ? -0.590 1.941 -10.955 1.00 90.12 91 ASN A O 1
ATOM 707 N N . THR A 1 92 ? 0.916 1.823 -9.304 1.00 89.62 92 THR A N 1
ATOM 708 C CA . THR A 1 92 ? -0.062 1.867 -8.212 1.00 89.62 92 THR A CA 1
ATOM 709 C C . THR A 1 92 ? 0.274 2.964 -7.208 1.00 89.62 92 THR A C 1
ATOM 711 O O . THR A 1 92 ? 1.330 3.598 -7.270 1.00 89.62 92 THR A O 1
ATOM 714 N N . CYS A 1 93 ? -0.648 3.215 -6.283 1.00 89.38 93 CYS A N 1
ATOM 715 C CA . CYS A 1 93 ? -0.481 4.198 -5.219 1.00 89.38 93 CYS A CA 1
ATOM 716 C C . CYS A 1 93 ? -0.387 3.532 -3.848 1.00 89.38 93 CYS A C 1
ATOM 718 O O . CYS A 1 93 ? -1.071 2.541 -3.594 1.00 89.38 93 CYS A O 1
ATOM 720 N N . TYR A 1 94 ? 0.404 4.124 -2.959 1.00 87.44 94 TYR A N 1
ATOM 721 C CA . TYR A 1 94 ? 0.401 3.855 -1.526 1.00 87.44 94 TYR A CA 1
ATOM 722 C C . TYR A 1 94 ? 0.236 5.159 -0.752 1.00 87.44 94 TYR A C 1
ATOM 724 O O . TYR A 1 94 ? 0.579 6.234 -1.258 1.00 87.44 94 TYR A O 1
ATOM 732 N N . GLY A 1 95 ? -0.246 5.054 0.483 1.00 89.62 95 GLY A N 1
ATOM 733 C CA . GLY A 1 95 ? -0.309 6.169 1.416 1.00 89.62 95 GLY A CA 1
ATOM 734 C C . GLY A 1 95 ? -1.575 6.165 2.263 1.00 89.62 95 GLY A C 1
ATOM 735 O O . GLY A 1 95 ? -2.344 5.205 2.279 1.00 89.62 95 GLY A O 1
ATOM 736 N N . TRP A 1 96 ? -1.816 7.287 2.940 1.00 92.94 96 TRP A N 1
ATOM 737 C CA . TRP A 1 96 ? -3.043 7.532 3.706 1.00 92.94 96 TRP A CA 1
ATOM 738 C C . TRP A 1 96 ? -4.267 7.781 2.811 1.00 92.94 96 TRP A C 1
ATOM 740 O O . TRP A 1 96 ? -5.383 7.393 3.166 1.00 92.94 96 TRP A O 1
ATOM 750 N N . TYR A 1 97 ? -4.040 8.418 1.656 1.00 93.75 97 TYR A N 1
ATOM 751 C CA . TYR A 1 97 ? -5.042 8.785 0.657 1.00 93.75 97 TYR A CA 1
ATOM 752 C C . TYR A 1 97 ? -4.471 8.599 -0.751 1.00 93.75 97 TYR A C 1
ATOM 754 O O . TYR A 1 97 ? -3.391 9.100 -1.059 1.00 93.75 97 TYR A O 1
ATOM 762 N N . CYS A 1 98 ? -5.224 7.924 -1.618 1.00 93.19 98 CYS A N 1
ATOM 763 C CA . CYS A 1 98 ? -4.882 7.714 -3.030 1.00 93.19 98 CYS A CA 1
ATOM 764 C C . CYS A 1 98 ? -6.028 8.111 -3.974 1.00 93.19 98 CYS A C 1
ATOM 766 O O . CYS A 1 98 ? -6.039 7.754 -5.153 1.00 93.19 98 CYS A O 1
ATOM 768 N N . ASP A 1 99 ? -7.021 8.851 -3.485 1.00 93.00 99 ASP A N 1
ATOM 769 C CA . ASP A 1 99 ? -8.201 9.254 -4.251 1.00 93.00 99 ASP A CA 1
ATOM 770 C C . ASP A 1 99 ? -7.856 10.150 -5.449 1.00 93.00 99 ASP A C 1
ATOM 772 O O . ASP A 1 99 ? -8.516 10.060 -6.480 1.00 93.00 99 ASP A O 1
ATOM 776 N N . GLN A 1 100 ? -6.768 10.918 -5.378 1.00 92.38 100 GLN A N 1
ATOM 777 C CA . GLN A 1 100 ? -6.280 11.751 -6.487 1.00 92.38 100 GLN A CA 1
ATOM 778 C C . GLN A 1 100 ? -5.315 11.022 -7.437 1.00 92.38 100 GLN A C 1
ATOM 780 O O . GLN A 1 100 ? -4.945 11.558 -8.481 1.00 92.38 100 GLN A O 1
ATOM 785 N N . PHE A 1 101 ? -4.897 9.796 -7.111 1.00 92.19 101 PHE A N 1
ATOM 786 C CA . PHE A 1 101 ? -3.986 9.040 -7.966 1.00 92.19 101 PHE A CA 1
ATOM 787 C C . PHE A 1 101 ? -4.643 8.704 -9.308 1.00 92.19 101 PHE A C 1
ATOM 789 O O . PHE A 1 101 ? -5.809 8.308 -9.364 1.00 92.19 101 PHE A O 1
ATOM 796 N N . THR A 1 102 ? -3.873 8.824 -10.385 1.00 92.62 102 THR A N 1
ATOM 797 C CA . THR A 1 102 ? -4.266 8.384 -11.725 1.00 92.62 102 THR A CA 1
ATOM 798 C C . THR A 1 102 ? -3.126 7.545 -12.301 1.00 92.62 102 THR A C 1
ATOM 800 O O . THR A 1 102 ? -1.972 7.980 -12.214 1.00 92.62 102 THR A O 1
ATOM 803 N N . PRO A 1 103 ? -3.413 6.355 -12.861 1.00 91.88 103 PRO A N 1
ATOM 804 C CA . PRO A 1 103 ? -2.410 5.545 -13.539 1.00 91.88 103 PRO A CA 1
ATOM 805 C C . PRO A 1 103 ? -1.725 6.314 -14.668 1.00 91.88 103 PRO A C 1
ATOM 807 O O . PRO A 1 103 ? -2.299 7.230 -15.257 1.00 91.88 103 PRO A O 1
ATOM 810 N N . ASN A 1 104 ? -0.490 5.937 -14.984 1.00 91.06 104 ASN A N 1
ATOM 811 C CA . ASN A 1 104 ? 0.289 6.618 -16.016 1.00 91.06 104 ASN A CA 1
ATOM 812 C C . ASN A 1 104 ? -0.161 6.276 -17.446 1.00 91.06 104 ASN A C 1
ATOM 814 O O . ASN A 1 104 ? 0.202 6.986 -18.383 1.00 91.06 104 ASN A O 1
ATOM 818 N N . THR A 1 105 ? -0.981 5.235 -17.617 1.00 88.94 105 THR A N 1
ATOM 819 C CA . THR A 1 105 ? -1.623 4.890 -18.889 1.00 88.94 105 THR A CA 1
ATOM 820 C C . THR A 1 105 ? -3.133 4.740 -18.734 1.00 88.94 105 THR A C 1
ATOM 822 O O . THR A 1 105 ? -3.627 4.235 -17.729 1.00 88.94 105 THR A O 1
ATOM 825 N N . ALA A 1 106 ? -3.887 5.158 -19.757 1.00 88.31 106 ALA A N 1
ATOM 826 C CA . ALA A 1 106 ? -5.355 5.179 -19.721 1.00 88.31 106 ALA A CA 1
ATOM 827 C C . ALA A 1 106 ? -5.999 3.785 -19.592 1.00 88.31 106 ALA A C 1
ATOM 829 O O . ALA A 1 106 ? -7.117 3.667 -19.097 1.00 88.31 106 ALA A O 1
ATOM 830 N N . ASN A 1 107 ? -5.293 2.736 -20.022 1.00 87.88 107 ASN A N 1
ATOM 831 C CA . ASN A 1 107 ? -5.770 1.353 -19.956 1.00 87.88 107 ASN A CA 1
ATOM 832 C C . ASN A 1 107 ? -5.401 0.657 -18.639 1.00 87.88 107 ASN A C 1
ATOM 834 O O . ASN A 1 107 ? -5.861 -0.457 -18.387 1.00 87.88 107 ASN A O 1
ATOM 838 N N . SER A 1 108 ? -4.572 1.287 -17.804 1.00 90.56 108 SER A N 1
ATOM 839 C CA . SER A 1 108 ? -4.187 0.713 -16.521 1.00 90.56 108 SER A CA 1
ATOM 840 C C . SER A 1 108 ? -5.277 0.944 -15.474 1.00 90.56 108 SER A C 1
ATOM 842 O O . SER A 1 108 ? -5.804 2.052 -15.360 1.00 90.56 108 SER A O 1
ATOM 844 N N . PRO A 1 109 ? -5.622 -0.073 -14.667 1.00 90.94 109 PRO A N 1
ATOM 845 C CA . PRO A 1 109 ? -6.573 0.095 -13.579 1.00 90.94 109 PRO A CA 1
ATOM 846 C C . PRO A 1 109 ? -5.970 0.941 -12.453 1.00 90.94 109 PRO A C 1
ATOM 848 O O . PRO A 1 109 ? -4.806 0.777 -12.085 1.00 90.94 109 PRO A O 1
ATOM 851 N N . LYS A 1 110 ? -6.791 1.791 -11.834 1.00 90.94 110 LYS A N 1
ATOM 852 C CA . LYS A 1 110 ? -6.407 2.544 -10.639 1.00 90.94 110 LYS A CA 1
ATOM 853 C C . LYS A 1 110 ? -6.435 1.615 -9.421 1.00 90.94 110 LYS A C 1
ATOM 855 O O . LYS A 1 110 ? -7.479 1.100 -9.030 1.00 90.94 110 LYS A O 1
ATOM 860 N N . LYS A 1 111 ? -5.260 1.376 -8.835 1.00 89.94 111 LYS A N 1
ATOM 861 C CA . LYS A 1 111 ? -5.058 0.444 -7.716 1.00 89.94 111 LYS A CA 1
ATOM 862 C C . LYS A 1 111 ? -4.345 1.132 -6.558 1.00 89.94 111 LYS A C 1
ATOM 864 O O . LYS A 1 111 ? -3.354 1.835 -6.764 1.00 89.94 111 LYS A O 1
ATOM 869 N N . TRP A 1 112 ? -4.844 0.892 -5.351 1.00 89.56 112 TRP A N 1
ATOM 870 C CA . TRP A 1 112 ? -4.246 1.348 -4.103 1.00 89.56 112 TRP A CA 1
ATOM 871 C C . TRP A 1 112 ? -3.653 0.147 -3.371 1.00 89.56 112 TRP A C 1
ATOM 873 O O . TRP A 1 112 ? -4.364 -0.688 -2.820 1.00 89.56 112 TRP A O 1
ATOM 883 N N . THR A 1 113 ? -2.338 0.018 -3.439 1.00 87.75 113 THR A N 1
ATOM 884 C CA . THR A 1 113 ? -1.608 -1.165 -2.982 1.00 87.75 113 THR A CA 1
ATOM 885 C C . THR A 1 113 ? -1.311 -1.167 -1.491 1.00 87.75 113 THR A C 1
ATOM 887 O O . THR A 1 113 ? -1.188 -2.243 -0.913 1.00 87.75 113 THR A O 1
ATOM 890 N N . GLU A 1 114 ? -1.260 0.005 -0.859 1.00 88.62 114 GLU A N 1
ATOM 891 C CA . GLU A 1 114 ? -1.116 0.120 0.593 1.00 88.62 114 GLU A CA 1
ATOM 892 C C . GLU A 1 114 ? -1.941 1.288 1.127 1.00 88.62 114 GLU A C 1
ATOM 894 O O . GLU A 1 114 ? -1.526 2.451 1.095 1.00 88.62 114 GLU A O 1
ATOM 899 N N . ASN A 1 115 ? -3.140 0.976 1.602 1.00 89.38 115 ASN A N 1
ATOM 900 C CA . ASN A 1 115 ? -3.926 1.870 2.434 1.00 89.38 115 ASN A CA 1
ATOM 901 C C . ASN A 1 115 ? -3.450 1.728 3.875 1.00 89.38 115 ASN A C 1
ATOM 903 O O . ASN A 1 115 ? -3.781 0.736 4.525 1.00 89.38 115 ASN A O 1
ATOM 907 N N . TRP A 1 116 ? -2.672 2.703 4.341 1.00 92.62 116 TRP A N 1
ATOM 908 C CA . TRP A 1 116 ? -2.021 2.647 5.647 1.00 92.62 116 TRP A CA 1
ATOM 909 C C . TRP A 1 116 ? -3.023 2.697 6.799 1.00 92.62 116 TRP A C 1
ATOM 911 O O . TRP A 1 116 ? -3.498 3.765 7.161 1.00 92.62 116 TRP A O 1
ATOM 921 N N . THR A 1 117 ? -3.387 1.560 7.380 1.00 88.06 117 THR A N 1
ATOM 922 C CA . THR A 1 117 ? -4.423 1.497 8.428 1.00 88.06 117 THR A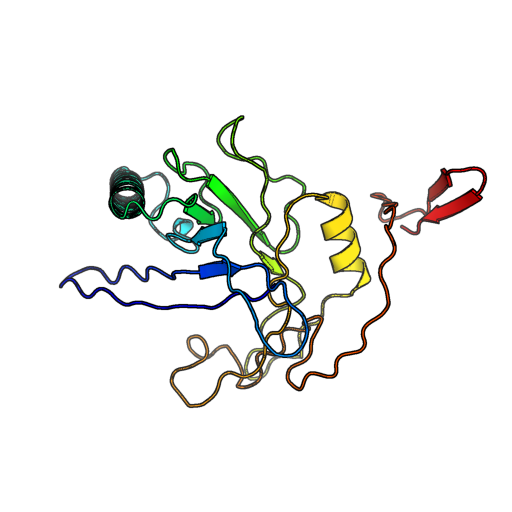 CA 1
ATOM 923 C C . THR A 1 117 ? -3.997 2.155 9.728 1.00 88.06 117 THR A C 1
ATOM 925 O O . THR A 1 117 ? -4.866 2.555 10.480 1.00 88.06 117 THR A O 1
ATOM 928 N N . GLY A 1 118 ? -2.695 2.327 9.926 1.00 91.25 118 GLY A N 1
ATOM 929 C CA . GLY A 1 118 ? -2.065 3.039 11.025 1.00 91.25 118 GLY A CA 1
ATOM 930 C C . GLY A 1 118 ? -0.585 3.219 10.708 1.00 91.25 118 GLY A C 1
ATOM 931 O O . GLY A 1 118 ? -0.238 3.531 9.567 1.00 91.25 118 GLY A O 1
ATOM 932 N N . TRP A 1 119 ? 0.295 3.050 11.691 1.00 91.56 119 TRP A N 1
ATOM 933 C CA . TRP A 1 119 ? 1.736 3.197 11.486 1.00 91.56 119 TRP A CA 1
ATOM 934 C C . TRP A 1 119 ? 2.533 2.233 12.359 1.00 91.56 119 TRP A C 1
ATOM 936 O O . TRP A 1 119 ? 2.066 1.789 13.407 1.00 91.56 119 TRP A O 1
ATOM 946 N N . PHE A 1 120 ? 3.768 1.936 11.955 1.00 87.12 120 PHE A N 1
ATOM 947 C CA . PHE A 1 120 ? 4.662 1.142 12.788 1.00 87.12 120 PHE A CA 1
ATOM 948 C C . PHE A 1 120 ? 5.083 1.931 14.033 1.00 87.12 120 PHE A C 1
ATOM 950 O O . PHE A 1 120 ? 5.296 3.142 13.985 1.00 87.12 120 PHE A O 1
ATOM 957 N N . LYS A 1 121 ? 5.239 1.233 15.157 1.00 87.19 121 LYS A N 1
ATOM 958 C CA . LYS A 1 121 ? 5.691 1.835 16.411 1.00 87.19 121 LYS A CA 1
ATOM 959 C C . LYS A 1 121 ? 7.214 1.837 16.501 1.00 87.19 121 LYS A C 1
ATOM 961 O O . LYS A 1 121 ? 7.839 0.799 16.276 1.00 87.19 121 LYS A O 1
ATOM 966 N N . SER A 1 122 ? 7.793 2.966 16.911 1.00 88.19 122 SER A N 1
ATOM 967 C CA . SER A 1 122 ? 9.218 3.071 17.245 1.00 88.19 122 SER A CA 1
ATOM 968 C C . SER A 1 122 ? 9.495 2.911 18.733 1.00 88.19 122 SER A C 1
ATOM 970 O O . SER A 1 122 ? 8.652 3.179 19.589 1.00 88.19 122 SER A O 1
ATOM 972 N N . TRP A 1 123 ? 10.718 2.490 19.061 1.00 86.62 123 TRP A N 1
ATOM 973 C CA . TRP A 1 123 ? 11.183 2.447 20.445 1.00 86.62 123 TRP A CA 1
ATOM 974 C C . TRP A 1 123 ? 11.229 3.856 21.043 1.00 86.62 123 TRP A C 1
ATOM 976 O O . TRP A 1 123 ? 11.917 4.727 20.520 1.00 86.62 123 TRP A O 1
ATOM 986 N N . GLY A 1 124 ? 10.531 4.058 22.163 1.00 87.69 124 GLY A N 1
ATOM 987 C CA . GLY A 1 124 ? 10.478 5.344 22.869 1.00 87.69 124 GLY A CA 1
ATOM 988 C C . GLY A 1 124 ? 9.357 6.285 22.417 1.00 87.69 124 GLY A C 1
ATOM 989 O O . GLY A 1 124 ? 9.081 7.250 23.127 1.00 87.69 124 GLY A O 1
ATOM 990 N N . ASP A 1 125 ? 8.674 5.975 21.313 1.00 88.75 125 ASP A N 1
ATOM 991 C CA . ASP A 1 125 ? 7.543 6.758 20.813 1.00 88.75 125 ASP A CA 1
ATOM 992 C C . ASP A 1 125 ? 6.201 6.273 21.390 1.00 88.75 125 ASP A C 1
ATOM 994 O O . ASP A 1 125 ? 6.068 5.156 21.907 1.00 88.75 125 ASP A O 1
ATOM 998 N N . LYS A 1 126 ? 5.182 7.134 21.293 1.00 90.88 126 LYS A N 1
ATOM 999 C CA . LYS A 1 126 ? 3.790 6.790 21.615 1.00 90.88 126 LYS A CA 1
ATOM 1000 C C . LYS A 1 126 ? 3.213 5.853 20.549 1.00 90.88 126 LYS A C 1
ATOM 1002 O O . LYS A 1 126 ? 3.585 5.945 19.384 1.00 90.88 126 LYS A O 1
ATOM 1007 N N . ASP A 1 127 ? 2.256 5.019 20.953 1.00 88.75 127 ASP A N 1
ATOM 1008 C CA . ASP A 1 127 ? 1.458 4.198 20.039 1.00 88.75 127 ASP A CA 1
ATOM 1009 C C . ASP A 1 127 ? 0.783 5.069 18.959 1.00 88.75 127 ASP A C 1
ATOM 1011 O O . ASP A 1 127 ? -0.013 5.957 19.302 1.00 88.75 127 ASP A O 1
ATOM 1015 N N . PRO A 1 128 ? 1.115 4.862 17.669 1.00 90.94 128 PRO A N 1
ATOM 1016 C CA . PRO A 1 128 ? 0.421 5.510 16.567 1.00 90.94 128 PRO A CA 1
ATOM 1017 C C . PRO A 1 128 ? -1.010 4.985 16.465 1.00 90.94 128 PRO A C 1
ATOM 1019 O O . PRO A 1 128 ? -1.250 3.803 16.684 1.00 90.94 128 PRO A O 1
ATOM 1022 N N . HIS A 1 129 ? -1.949 5.855 16.100 1.00 92.75 129 HIS A N 1
ATOM 1023 C CA . HIS A 1 129 ? -3.346 5.475 15.909 1.00 92.75 129 HIS A CA 1
ATOM 1024 C C . HIS A 1 129 ? -3.940 6.232 14.722 1.00 92.75 129 HIS A C 1
ATOM 1026 O O . HIS A 1 129 ? -3.705 7.438 14.571 1.00 92.75 129 HIS A O 1
ATOM 1032 N N . ARG A 1 130 ? -4.729 5.543 13.899 1.00 91.88 130 ARG A N 1
ATOM 1033 C CA . ARG A 1 130 ? -5.560 6.121 12.843 1.00 91.88 130 ARG A CA 1
ATOM 1034 C C . ARG A 1 130 ? -6.989 5.633 13.052 1.00 91.88 130 ARG A C 1
ATOM 1036 O O . ARG A 1 130 ? -7.275 4.446 13.100 1.00 91.88 130 ARG A O 1
ATOM 1043 N N . THR A 1 131 ? -7.915 6.581 13.116 1.00 92.12 131 THR A N 1
ATOM 1044 C CA . THR A 1 131 ? -9.317 6.266 13.390 1.00 92.12 131 THR A CA 1
ATOM 1045 C C . THR A 1 131 ? -9.940 5.412 12.284 1.00 92.12 131 THR A C 1
ATOM 1047 O O . THR A 1 131 ? -9.674 5.611 11.090 1.00 92.12 131 THR A O 1
ATOM 1050 N N . ALA A 1 132 ? -10.825 4.490 12.673 1.00 87.94 132 ALA A N 1
ATOM 1051 C CA . ALA A 1 132 ? -11.569 3.650 11.737 1.00 87.94 132 ALA A CA 1
ATOM 1052 C C . ALA A 1 132 ? -12.394 4.497 10.753 1.00 87.94 132 ALA A C 1
ATOM 1054 O O . ALA A 1 132 ? -12.463 4.181 9.563 1.00 87.94 132 ALA A O 1
ATOM 1055 N N . GLU A 1 133 ? -12.949 5.619 11.219 1.00 86.19 133 GLU A N 1
ATOM 1056 C CA . GLU A 1 133 ? -13.661 6.604 10.406 1.00 86.19 133 GLU A CA 1
ATOM 1057 C C . GLU A 1 133 ? -12.744 7.216 9.342 1.00 86.19 133 GLU A C 1
ATOM 1059 O O . GLU A 1 133 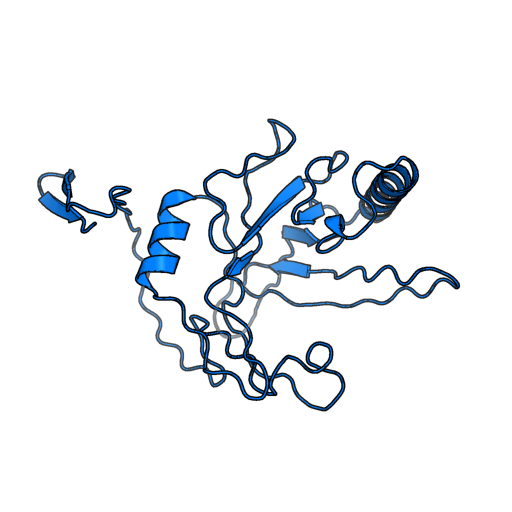? -13.138 7.325 8.183 1.00 86.19 133 GLU A O 1
ATOM 1064 N N . GLY A 1 134 ? -11.497 7.550 9.694 1.00 88.75 134 GLY A N 1
ATOM 1065 C CA . GLY A 1 134 ? -10.518 8.105 8.758 1.00 88.75 134 GLY A CA 1
ATOM 1066 C C . GLY A 1 134 ? -10.063 7.100 7.695 1.00 88.75 134 GLY A C 1
ATOM 1067 O O . GLY A 1 134 ? -9.839 7.473 6.539 1.00 88.75 134 GLY A O 1
ATOM 1068 N N . VAL A 1 135 ? -9.941 5.816 8.049 1.00 89.25 135 VAL A N 1
ATOM 1069 C CA . VAL A 1 135 ? -9.683 4.736 7.078 1.00 89.25 135 VAL A CA 1
ATOM 1070 C C . VAL A 1 135 ? -10.890 4.551 6.159 1.00 89.25 135 VAL A C 1
ATOM 1072 O O . VAL A 1 135 ? -10.736 4.550 4.936 1.00 89.25 135 VAL A O 1
ATOM 1075 N N . ALA A 1 136 ? -12.096 4.438 6.723 1.00 86.88 136 ALA A N 1
ATOM 1076 C CA . ALA A 1 136 ? -13.333 4.250 5.970 1.00 86.88 136 ALA A CA 1
ATOM 1077 C C . ALA A 1 136 ? -13.603 5.416 5.009 1.00 86.88 136 ALA A C 1
ATOM 1079 O O . ALA A 1 136 ? -13.962 5.193 3.852 1.00 86.88 136 ALA A O 1
ATOM 1080 N N . PHE A 1 137 ? -13.360 6.650 5.452 1.00 88.38 137 PHE A N 1
ATOM 1081 C CA . PHE A 1 137 ? -13.466 7.850 4.630 1.00 88.38 137 PHE A CA 1
ATOM 1082 C C . PHE A 1 137 ? -12.511 7.812 3.433 1.00 88.38 137 PHE A C 1
ATOM 1084 O O . PHE A 1 137 ? -12.921 8.058 2.297 1.00 88.38 137 PHE A O 1
ATOM 1091 N N . ALA A 1 138 ? -11.248 7.440 3.652 1.00 91.19 138 ALA A N 1
ATOM 1092 C CA . ALA A 1 138 ? -10.271 7.345 2.574 1.00 91.19 138 ALA A CA 1
ATOM 1093 C C . ALA A 1 138 ? -10.633 6.242 1.561 1.00 91.19 138 ALA A C 1
ATOM 1095 O O . ALA A 1 138 ? -10.546 6.458 0.350 1.00 91.19 138 ALA A O 1
ATOM 1096 N N . VAL A 1 139 ? -11.114 5.087 2.040 1.00 88.69 139 VAL A N 1
ATOM 1097 C CA . VAL A 1 139 ? -11.629 4.005 1.183 1.00 88.69 139 VAL A CA 1
ATOM 1098 C C . VAL A 1 139 ? -12.829 4.482 0.366 1.00 88.69 139 VAL A C 1
ATOM 1100 O O . VAL A 1 139 ? -12.874 4.234 -0.839 1.00 88.69 139 VAL A O 1
ATOM 1103 N N . ALA A 1 140 ? -13.770 5.201 0.984 1.00 88.38 140 ALA A N 1
ATOM 1104 C CA . ALA A 1 140 ? -14.947 5.736 0.306 1.00 88.38 140 ALA A CA 1
ATOM 1105 C C . ALA A 1 140 ? -14.583 6.761 -0.782 1.00 88.38 140 ALA A C 1
ATOM 1107 O O . ALA A 1 140 ? -15.212 6.774 -1.837 1.00 88.38 140 ALA A O 1
ATOM 1108 N N . ARG A 1 141 ? -13.539 7.577 -0.575 1.00 89.50 141 ARG A N 1
ATOM 1109 C CA . ARG A 1 141 ? -13.038 8.524 -1.589 1.00 89.50 141 ARG A CA 1
ATOM 1110 C C . ARG A 1 141 ? -12.361 7.847 -2.779 1.00 89.50 141 ARG A C 1
ATOM 1112 O O . ARG A 1 141 ? -12.369 8.398 -3.875 1.00 89.50 141 ARG A O 1
ATOM 1119 N N . PHE A 1 142 ? -11.756 6.680 -2.577 1.00 88.44 142 PHE A N 1
ATOM 1120 C CA . PHE A 1 142 ? -11.066 5.948 -3.639 1.00 88.44 142 PHE A CA 1
ATOM 1121 C C . PHE A 1 142 ? -11.998 4.999 -4.412 1.00 88.44 142 PHE A C 1
ATOM 1123 O O . PHE A 1 142 ? -11.953 4.964 -5.640 1.00 88.44 142 PHE A O 1
ATOM 1130 N N . PHE A 1 143 ? -12.823 4.236 -3.688 1.00 81.94 143 PHE A N 1
ATOM 1131 C CA . PHE A 1 143 ? -13.849 3.296 -4.165 1.00 81.94 143 PHE A CA 1
ATOM 1132 C C . PHE A 1 143 ? -13.454 2.414 -5.372 1.00 81.94 143 PHE A C 1
ATOM 1134 O O . PHE A 1 143 ? -14.208 2.261 -6.331 1.00 81.94 143 PHE A O 1
ATOM 1141 N N . GLN A 1 144 ? -12.257 1.820 -5.330 1.00 80.75 144 GLN A N 1
ATOM 1142 C CA . GLN A 1 144 ? -11.763 0.813 -6.285 1.00 80.75 144 GLN A CA 1
ATOM 1143 C C . GLN A 1 144 ? -10.910 -0.240 -5.548 1.00 80.75 144 GLN A C 1
ATOM 1145 O O . GLN A 1 144 ? -10.961 -0.320 -4.320 1.00 80.75 144 GLN A O 1
ATOM 1150 N N . PHE A 1 145 ? -10.126 -1.056 -6.268 1.00 84.50 145 PHE A N 1
ATOM 1151 C CA . PHE A 1 145 ? -9.229 -2.044 -5.656 1.00 84.50 145 PHE A CA 1
ATOM 1152 C C . PHE A 1 145 ? -8.266 -1.385 -4.659 1.00 84.50 145 PHE A C 1
ATOM 1154 O O . PHE A 1 145 ? -7.404 -0.592 -5.048 1.00 84.50 145 PHE A O 1
ATOM 1161 N N . GLN A 1 146 ? -8.394 -1.765 -3.391 1.00 84.56 146 GLN A N 1
ATOM 1162 C CA . GLN A 1 146 ? -7.543 -1.309 -2.303 1.00 84.56 146 GLN A CA 1
ATOM 1163 C C . GLN A 1 146 ? -7.036 -2.504 -1.497 1.00 84.56 146 GLN A C 1
ATOM 1165 O O . GLN A 1 146 ? -7.740 -3.510 -1.366 1.00 84.56 146 GLN A O 1
ATOM 1170 N N . ASN A 1 147 ? -5.832 -2.371 -0.956 1.00 84.94 147 ASN A N 1
ATOM 1171 C CA . ASN A 1 147 ? -5.252 -3.315 -0.019 1.00 84.94 147 ASN A CA 1
ATOM 1172 C C . ASN A 1 147 ? -4.873 -2.592 1.282 1.00 84.94 147 ASN A C 1
ATOM 1174 O O . ASN A 1 147 ? -4.079 -1.653 1.261 1.00 84.94 147 ASN A O 1
ATOM 1178 N N . CYS A 1 148 ? -5.436 -3.034 2.409 1.00 83.00 148 CYS A N 1
ATOM 1179 C CA . CYS A 1 148 ? -5.118 -2.505 3.734 1.00 83.00 148 CYS A CA 1
ATOM 1180 C C . CYS A 1 148 ? -3.708 -2.936 4.151 1.00 83.00 148 CYS A C 1
ATOM 1182 O O . CYS A 1 148 ? -3.443 -4.130 4.303 1.00 83.00 148 CYS A O 1
ATOM 1184 N N . TYR A 1 149 ? -2.832 -1.963 4.376 1.00 85.38 149 TYR A N 1
ATOM 1185 C CA . TYR A 1 149 ? -1.492 -2.169 4.907 1.00 85.38 149 TYR A CA 1
ATOM 1186 C C . TYR A 1 149 ? -1.447 -1.546 6.311 1.00 85.38 149 TYR A C 1
ATOM 1188 O O . TYR A 1 149 ? -1.446 -0.335 6.433 1.00 85.38 149 TYR A O 1
ATOM 1196 N N . MET A 1 150 ? -1.510 -2.285 7.406 1.00 82.81 150 MET A N 1
ATOM 1197 C CA . MET A 1 150 ? -1.620 -3.735 7.501 1.00 82.81 150 MET A CA 1
ATOM 1198 C C . MET A 1 150 ? -3.060 -4.142 7.796 1.00 82.81 150 MET A C 1
ATOM 1200 O O . MET A 1 150 ? -3.738 -3.537 8.613 1.00 82.81 150 MET A O 1
ATOM 1204 N N . TYR A 1 151 ? -3.549 -5.201 7.150 1.00 81.06 151 TYR A N 1
ATOM 1205 C CA . TYR A 1 151 ? -4.803 -5.828 7.580 1.00 81.06 151 TYR A CA 1
ATOM 1206 C C . TYR A 1 151 ? -4.617 -6.614 8.889 1.00 81.06 151 TYR A C 1
ATOM 1208 O O . TYR A 1 151 ? -5.494 -6.613 9.746 1.00 81.06 151 TYR A O 1
ATOM 1216 N N . HIS A 1 152 ? -3.453 -7.249 9.033 1.00 82.62 152 HIS A N 1
ATOM 1217 C CA . HIS A 1 152 ? -2.906 -7.791 10.272 1.00 82.62 152 HIS A CA 1
ATOM 1218 C C . HIS A 1 152 ? -1.407 -7.504 10.258 1.00 82.62 152 HIS A C 1
ATOM 1220 O O . HIS A 1 152 ? -0.736 -7.883 9.295 1.00 82.62 152 HIS A O 1
ATOM 1226 N N . GLY A 1 153 ? -0.902 -6.806 11.269 1.00 83.00 153 GLY A N 1
ATOM 1227 C CA . GLY A 1 153 ? 0.505 -6.426 11.325 1.00 83.00 153 GLY A CA 1
ATOM 1228 C C . GLY A 1 153 ? 1.400 -7.474 12.006 1.00 83.00 153 GLY A C 1
ATOM 1229 O O . GLY A 1 153 ? 2.436 -7.855 11.461 1.00 83.00 153 GLY A O 1
ATOM 1230 N N . GLY A 1 154 ? 0.963 -8.024 13.144 1.00 86.12 154 GLY A N 1
ATOM 1231 C CA . GLY A 1 154 ? 1.635 -9.135 13.829 1.00 86.12 154 GLY A CA 1
ATOM 1232 C C . GLY A 1 154 ? 2.869 -8.724 14.642 1.00 86.12 154 GLY A C 1
ATOM 1233 O O . GLY A 1 154 ? 2.895 -7.662 15.262 1.00 86.12 154 GLY A O 1
ATOM 1234 N N . THR A 1 155 ? 3.895 -9.582 14.658 1.00 83.38 155 THR A N 1
ATOM 1235 C CA . THR A 1 155 ? 5.079 -9.435 15.524 1.00 83.38 155 THR A CA 1
ATOM 1236 C C . THR A 1 155 ? 6.380 -9.623 14.740 1.00 83.38 155 THR A C 1
ATOM 1238 O O . THR A 1 155 ? 6.582 -10.626 14.052 1.00 83.38 155 THR A O 1
ATOM 1241 N N . ASN A 1 156 ? 7.328 -8.705 14.922 1.00 84.31 156 ASN A N 1
ATOM 1242 C CA . ASN A 1 156 ? 8.709 -8.840 14.464 1.00 84.31 156 ASN A CA 1
ATOM 1243 C C . ASN A 1 156 ? 9.485 -9.786 15.396 1.00 84.31 156 ASN A C 1
ATOM 1245 O O . ASN A 1 156 ? 10.109 -9.357 16.368 1.00 84.31 156 ASN A O 1
ATOM 1249 N N . PHE A 1 157 ? 9.447 -11.090 15.118 1.00 81.75 157 PHE A N 1
ATOM 1250 C CA . PHE A 1 157 ? 10.151 -12.085 15.930 1.00 81.75 157 PHE A CA 1
ATOM 1251 C C . PHE A 1 157 ? 11.669 -12.093 15.707 1.00 81.75 157 PHE A C 1
ATOM 1253 O O . PHE A 1 157 ? 12.185 -11.878 14.610 1.00 81.75 157 PHE A O 1
ATOM 1260 N N . GLY A 1 158 ? 12.404 -12.458 16.758 1.00 85.00 158 GLY A N 1
ATOM 1261 C CA . GLY A 1 158 ? 13.847 -12.663 16.678 1.00 85.00 158 GLY A CA 1
ATOM 1262 C C . GLY A 1 158 ? 14.630 -11.353 16.602 1.00 85.00 158 GLY A C 1
ATOM 1263 O O . GLY A 1 158 ? 14.351 -10.413 17.339 1.00 85.00 158 GLY A O 1
ATOM 1264 N N . ARG A 1 159 ? 15.693 -11.334 15.789 1.00 82.19 159 ARG A N 1
ATOM 1265 C CA . ARG A 1 159 ? 16.659 -10.214 15.713 1.00 82.19 159 ARG A CA 1
ATOM 1266 C C . ARG A 1 159 ? 17.019 -9.800 14.286 1.00 82.19 159 ARG A C 1
ATOM 1268 O O . ARG A 1 159 ? 17.941 -9.020 14.085 1.00 82.19 159 ARG A O 1
ATOM 1275 N N . THR A 1 160 ? 16.325 -10.371 13.311 1.00 80.00 160 THR A N 1
ATOM 1276 C CA . THR A 1 160 ? 16.501 -10.100 11.878 1.00 80.00 160 THR A CA 1
ATOM 1277 C C . THR A 1 160 ? 15.213 -9.581 11.239 1.00 80.00 160 THR A C 1
ATOM 1279 O O . THR A 1 160 ? 15.187 -9.358 10.035 1.00 80.00 160 THR A O 1
ATOM 1282 N N . ALA A 1 161 ? 14.153 -9.418 12.037 1.00 73.50 161 ALA A N 1
ATOM 1283 C CA . ALA A 1 161 ? 12.910 -8.755 11.668 1.00 73.50 161 ALA A CA 1
ATOM 1284 C C . ALA A 1 161 ? 12.880 -7.342 12.271 1.00 73.50 161 ALA A C 1
ATOM 1286 O O . ALA A 1 161 ? 13.500 -7.095 13.308 1.00 73.50 161 ALA A O 1
ATOM 1287 N N . GLY A 1 162 ? 12.136 -6.439 11.635 1.00 65.56 162 GLY A N 1
ATOM 1288 C CA . GLY A 1 162 ? 12.132 -5.014 11.961 1.00 65.56 162 GLY A CA 1
ATOM 1289 C C . GLY A 1 162 ? 13.181 -4.225 11.169 1.00 65.56 162 GLY A C 1
ATOM 1290 O O . GLY A 1 162 ? 14.281 -4.706 10.895 1.00 65.56 162 GLY A O 1
ATOM 1291 N N . GLY A 1 163 ? 12.813 -3.011 10.760 1.00 67.44 163 GLY A N 1
ATOM 1292 C CA . GLY A 1 163 ? 13.704 -2.084 10.065 1.00 67.44 163 GLY A CA 1
ATOM 1293 C C . GLY A 1 163 ? 14.829 -1.571 10.975 1.00 67.44 163 GLY A C 1
ATOM 1294 O O . GLY A 1 163 ? 14.817 -1.816 12.184 1.00 67.44 163 GLY A O 1
ATOM 1295 N N . PRO A 1 164 ? 15.816 -0.842 10.424 1.00 57.47 164 PRO A N 1
ATOM 1296 C CA . PRO A 1 164 ? 16.950 -0.347 11.196 1.00 57.47 164 PRO A CA 1
ATOM 1297 C C . PRO A 1 164 ? 16.479 0.532 12.364 1.00 57.47 164 PRO A C 1
ATOM 1299 O O . PRO A 1 164 ? 15.993 1.636 12.159 1.00 57.47 164 PRO A O 1
ATOM 1302 N N . TYR A 1 165 ? 16.631 0.017 13.588 1.00 53.78 165 TYR A N 1
ATOM 1303 C CA . TYR A 1 165 ? 16.529 0.706 14.886 1.00 53.78 165 TYR A CA 1
ATOM 1304 C C . TYR A 1 165 ? 15.220 1.453 15.225 1.00 53.78 165 TYR A C 1
ATOM 1306 O O . TYR A 1 165 ? 15.109 1.982 16.330 1.00 53.78 165 TYR A O 1
ATOM 1314 N N . SER A 1 166 ? 14.212 1.449 14.349 1.00 59.97 166 SER A N 1
ATOM 1315 C CA . SER A 1 166 ? 13.000 2.274 14.493 1.00 59.97 166 SER A CA 1
ATOM 1316 C C . SER A 1 166 ? 11.693 1.497 14.602 1.00 59.97 166 SER A C 1
ATOM 1318 O O . SER A 1 166 ? 10.657 2.124 14.729 1.00 59.97 166 SER A O 1
ATOM 1320 N N . THR A 1 167 ? 11.692 0.165 14.571 1.00 70.06 167 THR A N 1
ATOM 1321 C CA . THR A 1 167 ? 10.459 -0.624 14.751 1.00 70.06 167 THR A CA 1
ATOM 1322 C C . THR A 1 167 ? 10.537 -1.488 15.998 1.00 70.06 167 THR A C 1
ATOM 1324 O O . THR A 1 167 ? 11.531 -2.189 16.208 1.00 70.06 167 THR A O 1
ATOM 1327 N N . THR A 1 168 ? 9.492 -1.449 16.821 1.00 83.50 168 THR A N 1
ATOM 1328 C CA . THR A 1 168 ? 9.360 -2.316 17.993 1.00 83.50 168 THR A CA 1
ATOM 1329 C C . THR A 1 168 ? 9.172 -3.784 17.610 1.00 83.50 168 THR A C 1
ATOM 1331 O O . THR A 1 168 ? 8.900 -4.117 16.454 1.00 83.50 168 THR A O 1
ATOM 1334 N N . THR A 1 169 ? 9.292 -4.677 18.600 1.00 85.00 169 THR A N 1
ATOM 1335 C CA . THR A 1 169 ? 8.911 -6.091 18.449 1.00 85.00 169 THR A CA 1
ATOM 1336 C C . THR A 1 169 ? 7.453 -6.221 18.015 1.00 85.00 169 THR A C 1
ATOM 1338 O O . THR A 1 169 ? 7.157 -7.000 17.117 1.00 85.00 169 THR A O 1
ATOM 1341 N N . SER A 1 170 ? 6.560 -5.420 18.602 1.00 85.50 170 SER A N 1
ATOM 1342 C CA . SER A 1 170 ? 5.183 -5.321 18.125 1.00 85.50 170 SER A CA 1
ATOM 1343 C C . SER A 1 170 ? 5.156 -4.676 16.741 1.00 85.50 170 SER A C 1
ATOM 1345 O O . SER A 1 170 ? 5.781 -3.628 16.526 1.00 85.50 170 SER A O 1
ATOM 1347 N N . HIS A 1 171 ? 4.439 -5.306 15.815 1.00 86.94 171 HIS A N 1
ATOM 1348 C CA . HIS A 1 171 ? 4.114 -4.768 14.500 1.00 86.94 171 HIS A CA 1
ATOM 1349 C C . HIS A 1 171 ? 2.599 -4.619 14.331 1.00 86.94 171 HIS A C 1
ATOM 1351 O O . HIS A 1 171 ? 2.112 -4.727 13.220 1.00 86.94 171 HIS A O 1
ATOM 1357 N N . ASP A 1 172 ? 1.860 -4.357 15.415 1.00 87.62 172 ASP A N 1
ATOM 1358 C CA . ASP A 1 172 ? 0.393 -4.252 15.426 1.00 87.62 172 ASP A CA 1
ATOM 1359 C C . ASP A 1 172 ? -0.168 -3.321 14.334 1.00 87.62 172 ASP A C 1
ATOM 1361 O O . ASP A 1 172 ? -1.104 -3.681 13.623 1.00 87.62 172 ASP A O 1
ATOM 1365 N N . TYR A 1 173 ? 0.488 -2.172 14.134 1.00 89.31 173 TYR A N 1
ATOM 1366 C CA . TYR A 1 173 ? 0.169 -1.182 13.101 1.00 89.31 173 TYR A CA 1
ATOM 1367 C C . TYR A 1 173 ? -1.189 -0.485 13.283 1.00 89.31 173 TYR A C 1
ATOM 1369 O O . TYR A 1 173 ? -1.604 0.228 12.371 1.00 89.31 173 TYR A O 1
ATOM 1377 N N . ASP A 1 174 ? -1.881 -0.669 14.416 1.00 90.31 174 ASP A N 1
ATOM 1378 C CA . ASP A 1 174 ? -3.286 -0.271 14.578 1.00 90.31 174 ASP A CA 1
ATOM 1379 C C . ASP A 1 174 ? -4.156 -0.910 13.475 1.00 90.31 174 ASP A C 1
ATOM 1381 O O . ASP A 1 174 ? -5.036 -0.303 12.859 1.00 90.31 174 ASP A O 1
ATOM 1385 N N . ALA A 1 175 ? -3.804 -2.151 13.129 1.00 85.31 175 ALA A N 1
ATOM 1386 C CA . ALA A 1 175 ? -4.435 -2.909 12.067 1.00 85.31 175 ALA A CA 1
ATOM 1387 C C . ALA A 1 175 ? -5.849 -3.364 12.474 1.00 85.31 175 ALA A C 1
ATOM 1389 O O . ALA A 1 175 ? -6.126 -3.582 13.652 1.00 85.31 175 ALA A O 1
ATOM 1390 N N . PRO A 1 176 ? -6.750 -3.611 11.500 1.00 83.12 176 PRO A N 1
ATOM 1391 C CA . PRO A 1 176 ? -8.063 -4.198 11.769 1.00 83.12 176 PRO A CA 1
ATOM 1392 C C . PRO A 1 176 ? -8.012 -5.511 12.561 1.00 83.12 176 PRO A C 1
ATOM 1394 O O . PRO A 1 176 ? -8.949 -5.821 13.294 1.00 83.12 176 PRO A O 1
ATOM 1397 N N . LEU A 1 177 ? -6.945 -6.295 12.382 1.00 80.62 177 LEU A N 1
ATOM 1398 C CA . LEU A 1 177 ? -6.605 -7.425 13.235 1.00 80.62 177 LEU A CA 1
ATOM 1399 C C . LEU A 1 177 ? -5.344 -7.082 14.025 1.00 80.62 177 LEU A C 1
ATOM 1401 O O . LEU A 1 177 ? -4.258 -7.006 13.439 1.00 80.62 177 LEU A O 1
ATOM 1405 N N . ASP A 1 178 ? -5.510 -6.938 15.337 1.00 80.94 178 ASP A N 1
ATOM 1406 C CA . ASP A 1 178 ? -4.419 -6.668 16.270 1.00 80.94 178 ASP A CA 1
ATOM 1407 C C . ASP A 1 178 ? -3.341 -7.772 16.254 1.00 80.94 178 ASP A C 1
ATOM 1409 O O . ASP A 1 178 ? -3.475 -8.823 15.613 1.00 80.94 178 ASP A O 1
ATOM 1413 N N . GLU A 1 179 ? -2.242 -7.538 16.965 1.00 84.06 179 GLU A N 1
ATOM 1414 C CA . GLU A 1 179 ? -1.108 -8.462 17.079 1.00 84.06 179 GLU A CA 1
ATOM 1415 C C . GLU A 1 179 ? -1.498 -9.875 17.567 1.00 84.06 179 GLU A C 1
ATOM 1417 O O . GLU A 1 179 ? -0.811 -10.847 17.244 1.00 84.06 179 GLU A O 1
ATOM 1422 N N . HIS A 1 180 ? -2.600 -10.021 18.310 1.00 75.44 180 HIS A N 1
ATOM 1423 C CA . HIS A 1 180 ? -2.976 -11.262 18.997 1.00 75.44 180 HIS A CA 1
ATOM 1424 C C . HIS A 1 180 ? -4.204 -11.984 18.409 1.00 75.44 180 HIS A C 1
ATOM 1426 O O . HIS A 1 180 ? -4.475 -13.115 18.808 1.00 75.44 180 HIS A O 1
ATOM 1432 N N . VAL A 1 181 ? -4.883 -11.376 17.433 1.00 62.66 181 VAL A N 1
ATOM 1433 C CA . VAL A 1 181 ? -5.996 -11.857 16.596 1.00 62.66 181 VAL A CA 1
ATOM 1434 C C . VAL A 1 181 ? -7.147 -12.533 17.355 1.00 62.66 181 VAL A C 1
ATOM 1436 O O . VAL A 1 181 ? -7.088 -13.707 17.716 1.00 62.66 181 VAL A O 1
ATOM 1439 N N . THR A 1 182 ? -8.299 -11.857 17.430 1.00 47.41 182 THR A N 1
ATOM 1440 C CA . THR A 1 182 ? -9.610 -12.491 17.688 1.00 47.41 182 THR A CA 1
ATOM 1441 C C . THR A 1 182 ? -10.572 -12.200 16.531 1.00 47.41 182 THR A C 1
ATOM 1443 O O . THR A 1 182 ? -10.814 -11.046 16.192 1.00 47.41 182 THR A O 1
ATOM 1446 N N . ILE A 1 183 ? -11.119 -13.245 15.893 1.00 55.00 183 ILE A N 1
ATOM 1447 C CA . ILE A 1 183 ? -11.972 -13.114 14.698 1.00 55.00 183 ILE A CA 1
ATOM 1448 C C . ILE A 1 183 ? -13.453 -13.158 15.086 1.00 55.00 183 ILE A C 1
ATOM 1450 O O . ILE A 1 183 ? -13.937 -14.169 15.596 1.00 55.00 183 ILE A O 1
ATOM 1454 N N . HIS A 1 184 ? -14.195 -12.110 14.727 1.00 44.97 184 HIS A N 1
ATOM 1455 C CA . HIS A 1 184 ? -15.657 -12.115 14.682 1.00 44.97 184 HIS A CA 1
ATOM 1456 C C . HIS A 1 184 ? -16.110 -11.981 13.222 1.00 44.97 184 HIS A C 1
ATOM 1458 O O . HIS A 1 184 ? -15.762 -11.013 12.551 1.00 44.97 184 HIS A O 1
ATOM 1464 N N . ALA A 1 185 ? -16.855 -12.964 12.710 1.00 50.09 185 ALA A N 1
ATOM 1465 C CA . ALA A 1 185 ? -17.380 -12.952 11.345 1.00 50.09 185 ALA A CA 1
ATOM 1466 C C . ALA A 1 185 ? -18.889 -12.677 11.354 1.00 50.09 185 ALA A C 1
ATOM 1468 O O . ALA A 1 185 ? -19.627 -13.312 12.105 1.00 50.09 185 ALA A O 1
ATOM 1469 N N . THR A 1 186 ? -19.343 -11.766 10.497 1.00 50.06 186 THR A N 1
ATOM 1470 C CA . THR A 1 186 ? -20.764 -11.533 10.210 1.00 50.06 186 THR A CA 1
ATOM 1471 C C . THR A 1 186 ? -21.095 -11.965 8.782 1.00 50.06 186 THR A C 1
ATOM 1473 O O . THR A 1 186 ? -20.245 -11.938 7.886 1.00 50.06 186 THR A O 1
ATOM 1476 N N . GLU A 1 187 ? -22.323 -12.442 8.576 1.00 48.44 187 GLU A N 1
ATOM 1477 C CA . GLU A 1 187 ? -22.789 -12.932 7.278 1.00 48.44 187 GLU A CA 1
ATOM 1478 C C . GLU A 1 187 ? -23.067 -11.784 6.290 1.00 48.44 187 GLU A C 1
ATOM 1480 O O . GLU A 1 187 ? -23.317 -10.642 6.663 1.00 48.44 187 GLU A O 1
ATOM 1485 N N . LYS A 1 188 ? -22.923 -12.105 5.001 1.00 52.59 188 LYS A N 1
ATOM 1486 C CA . LYS A 1 188 ? -22.671 -11.187 3.883 1.00 52.59 188 LYS A CA 1
ATOM 1487 C C . LYS A 1 188 ? -23.884 -10.325 3.511 1.00 52.59 188 LYS A C 1
ATOM 1489 O O . LYS A 1 188 ? -24.867 -10.855 3.001 1.00 52.59 188 LYS A O 1
ATOM 1494 N N . GLU A 1 189 ? -23.733 -9.003 3.576 1.00 52.00 189 GLU A N 1
ATOM 1495 C CA . GLU A 1 189 ? -24.607 -8.036 2.897 1.00 52.00 189 GLU A CA 1
ATOM 1496 C C . GLU A 1 189 ? -23.800 -7.088 1.993 1.00 52.00 189 GLU A C 1
ATOM 1498 O O . GLU A 1 189 ? -22.607 -6.861 2.196 1.00 52.00 189 GLU A O 1
ATOM 1503 N N . SER A 1 190 ? -24.448 -6.549 0.958 1.00 50.81 190 SER A N 1
ATOM 1504 C CA . SER A 1 190 ? -23.892 -5.496 0.101 1.00 50.81 190 SER A CA 1
ATOM 1505 C C . SER A 1 190 ? -24.106 -4.121 0.736 1.00 50.81 190 SER A C 1
ATOM 1507 O O . SER A 1 190 ? -25.241 -3.791 1.078 1.00 50.81 190 SER A O 1
ATOM 1509 N N . SER A 1 191 ? -23.063 -3.296 0.825 1.00 59.69 191 SER A N 1
ATOM 1510 C CA . SER A 1 191 ? -23.132 -1.952 1.409 1.00 59.69 191 SER A CA 1
ATOM 1511 C C . SER A 1 191 ? -23.091 -0.837 0.353 1.00 59.69 191 SER A C 1
ATOM 1513 O O . SER A 1 191 ? -22.414 -0.938 -0.671 1.00 59.69 191 SER A O 1
ATOM 1515 N N . CYS A 1 192 ? -23.816 0.254 0.612 1.00 53.66 192 CYS A N 1
ATOM 1516 C CA . CYS A 1 192 ? -23.653 1.536 -0.077 1.00 53.66 192 CYS A CA 1
ATOM 1517 C C . CYS A 1 192 ? -22.914 2.496 0.862 1.00 53.66 192 CYS A C 1
ATOM 1519 O O . CYS A 1 192 ? -23.254 2.572 2.041 1.00 53.66 192 CYS A O 1
ATOM 1521 N N . PHE A 1 193 ? -21.926 3.229 0.348 1.00 63.81 193 PHE A N 1
ATOM 1522 C CA . PHE A 1 193 ? -21.150 4.190 1.133 1.00 63.81 193 PHE A CA 1
ATOM 1523 C C . PHE A 1 193 ? -21.550 5.613 0.755 1.00 63.81 193 PHE A C 1
ATOM 1525 O O . PHE A 1 193 ? -21.599 5.956 -0.426 1.00 63.81 193 PHE A O 1
ATOM 1532 N N . PHE A 1 194 ? -21.813 6.440 1.762 1.00 70.50 194 PHE A N 1
ATOM 1533 C CA . PHE A 1 194 ? -22.072 7.862 1.595 1.00 70.50 194 PHE A CA 1
ATOM 1534 C C . PHE A 1 194 ? -20.937 8.644 2.252 1.00 70.50 194 PHE A C 1
ATOM 1536 O O . PHE A 1 194 ? -20.694 8.480 3.444 1.00 70.50 194 PHE A O 1
ATOM 1543 N N . GLY A 1 195 ? -20.222 9.457 1.474 1.00 71.44 195 GLY A N 1
ATOM 1544 C CA . GLY A 1 195 ? -19.121 10.287 1.961 1.00 71.44 195 GLY A CA 1
ATOM 1545 C C . GLY A 1 195 ? -19.472 11.769 1.899 1.00 71.44 195 GLY A C 1
ATOM 1546 O O . GLY A 1 195 ? -20.095 12.215 0.936 1.00 71.44 195 GLY A O 1
ATOM 1547 N N . ASN A 1 196 ? -19.051 12.526 2.909 1.00 78.94 196 ASN A N 1
ATOM 1548 C CA . ASN A 1 196 ? -19.119 13.982 2.935 1.00 78.94 196 ASN A CA 1
ATOM 1549 C C . ASN A 1 196 ? -17.692 14.529 2.889 1.00 78.94 196 ASN A C 1
ATOM 1551 O O . ASN A 1 196 ? -16.897 14.238 3.768 1.00 78.94 196 ASN A O 1
ATOM 1555 N N . ILE A 1 197 ? -17.348 15.283 1.846 1.00 74.88 197 ILE A N 1
ATOM 1556 C CA . ILE A 1 197 ? -15.999 15.856 1.693 1.00 74.88 197 ILE A CA 1
ATOM 1557 C C . ILE A 1 197 ? -15.818 17.178 2.456 1.00 74.88 197 ILE A C 1
ATOM 1559 O O . ILE A 1 197 ? -14.749 17.777 2.381 1.00 74.88 197 ILE A O 1
ATOM 1563 N N . ASN A 1 198 ? -16.867 17.680 3.111 1.00 74.56 198 ASN A N 1
ATOM 1564 C CA . ASN A 1 198 ? -16.851 18.955 3.811 1.00 74.56 198 ASN A CA 1
ATOM 1565 C C . ASN A 1 198 ? -16.460 18.761 5.278 1.00 74.56 198 ASN A C 1
ATOM 1567 O O . ASN A 1 198 ? -17.292 18.350 6.070 1.00 74.56 198 ASN A O 1
ATOM 1571 N N . GLU A 1 199 ? -15.248 19.177 5.639 1.00 78.25 199 GLU A N 1
ATOM 1572 C CA . GLU A 1 199 ? -14.674 19.018 6.988 1.00 78.25 199 GLU A CA 1
ATOM 1573 C C . GLU A 1 199 ? -15.322 19.900 8.078 1.00 78.25 199 GLU A C 1
ATOM 1575 O O . GLU A 1 199 ? -14.925 19.854 9.240 1.00 78.25 199 GLU A O 1
ATOM 1580 N N . THR A 1 200 ? -16.290 20.754 7.728 1.00 86.00 200 THR A N 1
ATOM 1581 C CA . THR A 1 200 ? -16.858 21.755 8.656 1.00 86.00 200 THR A CA 1
ATOM 1582 C C . THR A 1 200 ? -18.365 21.676 8.837 1.00 86.00 200 THR A C 1
ATOM 1584 O O . THR A 1 200 ? -18.896 22.278 9.771 1.00 86.00 200 THR A O 1
ATOM 1587 N N . SER A 1 201 ? -19.082 20.973 7.960 1.00 89.12 201 SER A N 1
ATOM 1588 C CA . SER A 1 201 ? -20.542 20.920 8.026 1.00 89.12 201 SER A CA 1
ATOM 1589 C C . SER A 1 201 ? -21.101 19.583 7.568 1.00 89.12 201 SER A C 1
ATOM 1591 O O . SER A 1 201 ? -20.712 19.046 6.530 1.00 89.12 201 SER A O 1
ATOM 1593 N N . ASP A 1 202 ? -22.053 19.085 8.352 1.00 90.25 202 ASP A N 1
ATOM 1594 C CA . ASP A 1 202 ? -22.791 17.864 8.058 1.00 90.25 202 ASP A CA 1
ATOM 1595 C C . ASP A 1 202 ? -23.655 18.032 6.798 1.00 90.25 202 ASP A C 1
ATOM 1597 O O . ASP A 1 202 ? -24.274 19.078 6.576 1.00 90.25 202 ASP A O 1
ATOM 1601 N N . ALA A 1 203 ? -23.780 16.964 6.015 1.00 88.56 203 ALA A N 1
ATOM 1602 C CA . ALA A 1 203 ? -24.678 16.881 4.871 1.00 88.56 203 ALA A CA 1
ATOM 1603 C C . ALA A 1 203 ? -25.883 15.983 5.180 1.00 88.56 203 ALA A C 1
ATOM 1605 O O . ALA A 1 203 ? -25.785 15.008 5.923 1.00 88.56 203 ALA A O 1
ATOM 1606 N N . VAL A 1 204 ? -27.037 16.272 4.576 1.00 91.62 204 VAL A N 1
ATOM 1607 C CA . VAL A 1 204 ? -28.187 15.356 4.580 1.00 91.62 204 VAL A CA 1
ATOM 1608 C C . VAL A 1 204 ? -28.453 14.927 3.150 1.00 91.62 204 VAL A C 1
ATOM 1610 O O . VAL A 1 204 ? -28.715 15.762 2.288 1.00 91.62 204 VAL A O 1
ATOM 1613 N N . ILE A 1 205 ? -28.402 13.622 2.910 1.00 87.56 205 ILE A N 1
ATOM 1614 C CA . ILE A 1 205 ? -28.750 13.023 1.624 1.00 87.56 205 ILE A CA 1
ATOM 1615 C C . ILE A 1 205 ? -30.053 12.238 1.749 1.00 87.56 205 ILE A C 1
ATOM 1617 O O . ILE A 1 205 ? -30.393 11.747 2.825 1.00 87.56 205 ILE A O 1
ATOM 1621 N N . GLU A 1 206 ? -30.765 12.075 0.641 1.00 89.62 206 GLU A N 1
ATOM 1622 C CA . GLU A 1 206 ? -31.922 11.188 0.557 1.00 89.62 206 GLU A CA 1
ATOM 1623 C C . GLU A 1 206 ? -31.618 10.060 -0.430 1.00 89.62 206 GLU A C 1
ATOM 1625 O O . GLU A 1 206 ? -31.316 10.305 -1.597 1.00 89.62 206 GLU A O 1
ATOM 1630 N N . PHE A 1 207 ? -31.667 8.814 0.039 1.00 81.56 207 PHE A N 1
ATOM 1631 C CA . PHE A 1 207 ? -31.415 7.629 -0.773 1.00 81.56 207 PHE A CA 1
ATOM 1632 C C . PHE A 1 207 ? -32.482 6.574 -0.493 1.00 81.56 207 PHE A C 1
ATOM 1634 O O . PHE A 1 207 ? -32.736 6.220 0.655 1.00 81.56 207 PHE A O 1
ATOM 1641 N N . ARG A 1 208 ? -33.127 6.074 -1.556 1.00 84.56 208 ARG A N 1
ATOM 1642 C CA . ARG A 1 208 ? -34.227 5.091 -1.475 1.00 84.56 208 ARG A CA 1
ATOM 1643 C C . ARG A 1 208 ? -35.354 5.498 -0.505 1.00 84.56 208 ARG A C 1
ATOM 1645 O O . ARG A 1 208 ? -35.930 4.650 0.167 1.00 84.56 208 ARG A O 1
ATOM 1652 N N . GLY A 1 209 ? -35.663 6.795 -0.435 1.00 87.50 209 GLY A N 1
ATOM 1653 C CA . GLY A 1 209 ? -36.716 7.341 0.432 1.00 87.50 209 GLY A CA 1
ATOM 1654 C C . GLY A 1 209 ? -36.343 7.452 1.915 1.00 87.50 209 GLY A C 1
ATOM 1655 O O . GLY A 1 209 ? -37.183 7.843 2.721 1.00 87.50 209 GLY A O 1
ATOM 1656 N N . ALA A 1 210 ? -35.099 7.138 2.290 1.00 86.81 210 ALA A N 1
ATOM 1657 C CA . ALA A 1 210 ? -34.561 7.375 3.623 1.00 86.81 210 ALA A CA 1
ATOM 1658 C C . ALA A 1 210 ? -33.586 8.559 3.603 1.00 86.81 210 ALA A C 1
ATOM 1660 O O . ALA A 1 210 ? -32.799 8.717 2.667 1.00 86.81 210 ALA A O 1
ATOM 1661 N N . LYS A 1 211 ? -33.631 9.392 4.648 1.00 90.81 211 LYS A N 1
ATOM 1662 C CA . LYS A 1 211 ? -32.692 10.503 4.835 1.00 90.81 211 LYS A CA 1
ATOM 1663 C C . LYS A 1 211 ? -31.525 10.059 5.707 1.00 90.81 211 LYS A C 1
ATOM 1665 O O . LYS A 1 211 ? -31.741 9.558 6.808 1.00 90.81 211 LYS A O 1
ATOM 1670 N N . TYR A 1 212 ? -30.306 10.290 5.236 1.00 82.44 212 TYR A N 1
ATOM 1671 C CA . TYR A 1 212 ? -29.071 9.976 5.947 1.00 82.44 212 TYR A CA 1
ATOM 1672 C C . TYR A 1 212 ? -28.317 11.268 6.237 1.00 82.44 212 TYR A C 1
ATOM 1674 O O . TYR A 1 212 ? -28.019 12.038 5.323 1.00 82.44 212 TYR A O 1
ATOM 1682 N N . LYS A 1 213 ? -28.012 11.503 7.515 1.00 90.56 213 LYS A N 1
ATOM 1683 C CA . LYS A 1 213 ? -27.126 12.584 7.942 1.00 90.56 213 LYS A CA 1
ATOM 1684 C C . LYS A 1 213 ? -25.688 12.069 7.885 1.00 90.56 213 LYS A C 1
ATOM 1686 O O . LYS A 1 213 ? -25.347 11.152 8.626 1.00 90.56 213 LYS A O 1
ATOM 1691 N N . ILE A 1 214 ? -24.880 12.632 6.998 1.00 84.88 214 ILE A N 1
ATOM 1692 C CA . ILE A 1 214 ? -23.464 12.312 6.843 1.00 84.88 214 ILE A CA 1
ATOM 1693 C C . ILE A 1 214 ? -22.672 13.409 7.565 1.00 84.88 214 ILE A C 1
ATOM 1695 O O . ILE A 1 214 ? -22.793 14.572 7.172 1.00 84.88 214 ILE A O 1
ATOM 1699 N N . PRO A 1 215 ? -21.921 13.085 8.628 1.00 82.25 215 PRO A N 1
ATOM 1700 C CA . PRO A 1 215 ? -21.149 14.080 9.363 1.00 82.25 215 PRO A CA 1
ATOM 1701 C C . PRO A 1 215 ? -20.052 14.708 8.496 1.00 82.25 215 PRO A C 1
ATOM 1703 O O . PRO A 1 215 ? -19.695 14.156 7.452 1.00 82.25 215 PRO A O 1
ATOM 1706 N N . ALA A 1 216 ? -19.593 15.888 8.907 1.00 77.38 216 ALA A N 1
ATOM 1707 C CA . ALA A 1 216 ? -18.360 16.505 8.419 1.00 77.38 216 ALA A CA 1
ATOM 1708 C C . ALA A 1 216 ? -17.119 15.629 8.657 1.00 77.38 216 ALA A C 1
ATOM 1710 O O . ALA A 1 216 ? -17.099 14.924 9.695 1.00 77.38 216 ALA A O 1
#

Secondary structure (DSSP, 8-state):
-EEEEEE--EEETTEEE--EEEEEE--B-STT--B--EEEEEEES-GGGTTTTSHHHHHHHHHHHHHHHHT--SS-EEEET-TTPPTTPEEEEEES--TT---SSTTS---EEEEE-S-PPPTTSPPP---HHHHHHHHHHH-SSEEEETSB--B--TTSSSSTTT--SB--TT-SB-TT------------------TTS-EEEEETTEEEEE--

Radius of gyration: 19.84 Å; chains: 1; bounding box: 65×49×43 Å

pLDDT: mean 73.84, std 20.06, range [23.75, 93.75]

=== Feature glossary ===
Annotated list of the representations used here:

Nearest PDB structures. The Foldseek neighbor list gives the closest experimentally determined structures in the PDB, ranked by structural alignment. TM-score near 1 means near-identical fold; near 0.3 means only rough topology match. This is how one finds what a novel AlphaFold prediction most resembles in the solved-structure universe.

Foldseek 3Di. Foldseek's 3Di representation compresses backbone geometry into a per-residue letter drawn from a learned twenty-state alphabet. It captures the tertiary interaction pattern around each residue — which residues are packed against it in space, regardless of where they are in sequence.

Radius of gyration, Cα contacts, bounding box. Radius of gyration (Rg) is the root-mean-square distance of Cα atoms from their centroid — a single number for overall size and compactness. A globular domain of N residues has Rg ≈ 2.2·N^0.38 Å; an extended or disordered chain has a much larger Rg. The Cα contact count is the number of residue pairs whose Cα atoms are within 8 Å and are more than four positions apart in sequence — a standard proxy for tertiary packing density. The bounding box is the smallest axis-aligned box enclosing all Cα atoms.

InterPro / GO / CATH / organism. The annotation block draws on four external resources. InterPro: which protein families and domains the sequence belongs to. GO: standardized terms for what the protein does, what process it participates in, and where in the cell it acts. CATH: which structural fold it has in the CATH hierarchy. Organism: the species of origin.

mmCIF coordinates. The mmCIF block holds the 3D Cartesian coordinates of each backbone atom (N, Cα, C, O) in ångströms. mmCIF is the PDB's canonical archive format — a tagged-loop text representation of the atomic model.

pLDDT. pLDDT is the predicted lDDT-Cα score: AlphaFold's confidence that the local environment of each residue (all inter-atomic distances within 15 Å) is correctly placed. It is a per-residue number between 0 and 100, with higher meaning more reliable.

Backbone torsions (φ/ψ). φ (phi) and ψ (psi) are the two rotatable backbone dihedrals per residue: φ is the C(i-1)–N–Cα–C torsion, ψ is the N–Cα–C–N(i+1) torsion, both in degrees on (−180°, 180°]. α-helical residues cluster near (−60°, −45°); β-strand residues near (−120°, +130°). A Ramachandran plot is simply a scatter of (φ, ψ) for every residue.

B-factor. For experimental (PDB) structures, the B-factor (temperature factor) quantifies the positional spread of each atom in the crystal — a combination of thermal vibration and static disorder — in units of Å². High B-factors mark flexible loops or poorly resolved regions; low B-factors mark the rigid, well-ordered core.

Secondary structure (3-state, P-SEA). SS3 is a coarse helix/strand/coil call (letters a/b/c) made by the P-SEA algorithm from inter-Cα distances and dihedrals. It is less detailed than DSSP but needs only Cα positions.

Predicted aligned error. Predicted aligned error is AlphaFold's pairwise confidence. Unlike pLDDT (per-residue), PAE is per-residue-pair and captures whether two parts of the structure are correctly placed relative to each other. Units are ångströms of expected positional error.

Solvent-accessible surface area. Solvent-accessible surface area (SASA) is the area in Å² traced out by the centre of a 1.4 Å probe sphere (a water molecule) rolled over the protein's van der Waals surface (Shrake–Rupley / Lee–Richards construction). Buried residues have near-zero SASA; fully exposed residues can exceed 200 Å². The total SASA scales roughly with the number of surface residues.

Secondary structure (8-state, DSSP). The SS8 string is DSSP's per-residue secondary-structure call. α-helix (H) means an i→i+4 H-bond ladder; β-strand (E) means the residue participates in a β-sheet; 3₁₀ (G) and π (I) are tighter and wider helices; T/S are turns/bends; '-' is loop.

Rendered structure images. Structure images are PyMOL renders from six orthogonal camera directions. Cartoon representation draws helices as coils and strands as arrows; sticks shows the backbone as bonds; surface shows the solvent-excluded envelope. Rainbow coloring maps sequence position to hue (blue→red, N→C); chain coloring assigns a distinct color per polypeptide.

Sequence. The amino-acid sequence is the protein's primary structure: the linear order of residues from the N-terminus to the C-terminus, written in one-letter code. Everything else here — the 3D coordinates, the secondary structure, the domain annotations — is ultimately a consequence of this string.

Contact-map, Ramachandran, and PAE plots. Three diagnostic plots accompany the record. The Cα contact map visualizes the tertiary structure as a 2D adjacency matrix (8 Å cutoff, sequence-local contacts suppressed). The Ramachandran plot shows the distribution of backbone (φ, ψ) torsions, with points in the α and β basins reflecting secondary structure content. The PAE plot shows AlphaFold's inter-residue confidence as a color matrix.